Protein AF-A0A0S9KEJ9-F1 (afdb_monomer_lite)

Foldseek 3Di:
DDPLDPVCPPPDLLVLQVCVQQPPVSSVSNNCVVCVVVLQVLLVVLLVLDDDPDHLVRLLVVLVVLQNVCSVVNNGFDSCNSVLSSQLSSLVSNCRSCVPDPRPNSSVSRDDLDVVRVVLVVLVVVLLVLLLVLADPLLNLLVVCVVVVHQLVRNCVVVVHDSVVSVVSPVVSVVSSVVLVVVDDSPDDDDPVSNVVSNVVNPPDPPDPCPVPVVPPPPDPPPPPDDDDDDDDPPPDDDDDDDDPDDDDDDDDDDDDD

Sequence (258 aa):
MSTASIKYRDATEETIIKMASVGDMEALGELCNRHYEAVLEIVRAELHNQPATISAEDIISDRLELAVAHINAGWGLPDNFVQGFVESAKAEARRVSRPDADAPDAAHLIHHPHPEDIAVEHARHLLAIEIFRGLQPRYQTVLWHTLSGATNADIAELMGVSVNTANVLKHRAIRNLRACWDSHPVSTTPSGDLMEELLKAAEAPDEPVEEEKLAAAKPRRSVRVTAPVAKLNKGGRATVDMRPAFTRPEAARALAFA

Secondary structure (DSSP, 8-state):
-----TTTTT--HHHHHHHHHTT-HHHHHHHHHHHHHHHHHHHHHHHTTS--SS-HHHHHHHHHHHHHHHHHTT----TTHHHHHHHHHHHHHHHHH-TTS-PPPGGGGTSPPPHHHHHHHHHHHHHHHHHHHHS-HHHHHHHHHHHTT--HHHHHHHHTS-HHHHHHHHHHHHHHHHHHHHH--TTS---THHHHHHHHHHTS------HHHHTTS----------------TTS----------------------

pLDDT: mean 71.27, std 22.18, range [28.92, 96.5]

Structure (mmCIF, N/CA/C/O backbone):
data_AF-A0A0S9KEJ9-F1
#
_entry.id   AF-A0A0S9KEJ9-F1
#
loop_
_atom_site.group_PDB
_atom_site.id
_atom_site.type_symbol
_atom_site.label_atom_id
_atom_site.label_alt_id
_atom_site.label_comp_id
_atom_site.label_asym_id
_atom_site.label_entity_id
_atom_site.label_seq_id
_atom_site.pdbx_PDB_ins_code
_atom_site.Cartn_x
_atom_site.Cartn_y
_atom_site.Cartn_z
_atom_site.occupancy
_atom_site.B_iso_or_equiv
_atom_site.auth_seq_id
_atom_site.auth_comp_id
_atom_site.auth_asym_id
_atom_site.auth_atom_id
_atom_site.pdbx_PDB_model_num
ATOM 1 N N . MET A 1 1 ? 29.388 13.774 -14.309 1.00 35.38 1 MET A N 1
ATOM 2 C CA . MET A 1 1 ? 28.564 14.726 -15.084 1.00 35.38 1 MET A CA 1
ATOM 3 C C . MET A 1 1 ? 27.470 13.917 -15.750 1.00 35.38 1 MET A C 1
ATOM 5 O O . MET A 1 1 ? 27.788 13.112 -16.612 1.00 35.38 1 MET A O 1
ATOM 9 N N . SER A 1 2 ? 26.243 14.025 -15.235 1.00 40.78 2 SER A N 1
ATOM 10 C CA . SER A 1 2 ? 25.113 13.169 -15.609 1.00 40.78 2 SER A CA 1
ATOM 11 C C . SER A 1 2 ? 24.573 13.588 -16.975 1.00 40.78 2 SER A C 1
ATOM 13 O O . SER A 1 2 ? 24.161 14.735 -17.154 1.00 40.78 2 SER A O 1
ATOM 15 N N . THR A 1 3 ? 24.626 12.690 -17.954 1.00 47.06 3 THR A N 1
ATOM 16 C CA . THR A 1 3 ? 23.957 12.849 -19.248 1.00 47.06 3 THR A CA 1
ATOM 17 C C . THR A 1 3 ? 22.459 12.666 -19.034 1.00 47.06 3 THR A C 1
ATOM 19 O O . THR A 1 3 ? 21.920 11.595 -19.291 1.00 47.06 3 THR A O 1
ATOM 22 N N . ALA A 1 4 ? 21.790 13.699 -18.516 1.00 53.72 4 ALA A N 1
ATOM 23 C CA . ALA A 1 4 ? 20.340 13.803 -18.630 1.00 53.72 4 ALA A CA 1
ATOM 24 C C . ALA A 1 4 ? 19.997 13.721 -20.121 1.00 53.72 4 ALA A C 1
ATOM 26 O O . ALA A 1 4 ? 20.576 14.452 -20.937 1.00 53.72 4 ALA A O 1
ATOM 27 N N . SER A 1 5 ? 19.131 12.783 -20.487 1.00 65.25 5 SER A N 1
ATOM 28 C CA . SER A 1 5 ? 18.797 12.585 -21.886 1.00 65.25 5 SER A CA 1
ATOM 29 C C . SER A 1 5 ? 18.031 13.806 -22.381 1.00 65.25 5 SER A C 1
ATOM 31 O O . SER A 1 5 ? 16.935 14.113 -21.910 1.00 65.25 5 SER A O 1
ATOM 33 N N . ILE A 1 6 ? 18.585 14.501 -23.377 1.00 76.69 6 ILE A N 1
ATOM 34 C CA . ILE A 1 6 ? 17.911 15.638 -24.020 1.00 76.69 6 ILE A CA 1
ATOM 35 C C . ILE A 1 6 ? 16.544 15.201 -24.581 1.00 76.69 6 ILE A C 1
ATOM 37 O O . ILE A 1 6 ? 15.618 16.006 -24.615 1.00 76.69 6 ILE A O 1
ATOM 41 N N . LYS A 1 7 ? 16.399 13.921 -24.957 1.00 85.12 7 LYS A N 1
ATOM 42 C CA . LYS A 1 7 ? 15.180 13.337 -25.532 1.00 85.12 7 LYS A CA 1
ATOM 43 C C . LYS A 1 7 ? 13.981 13.408 -24.585 1.00 85.12 7 LYS A C 1
ATOM 45 O O . LYS A 1 7 ? 12.871 13.666 -25.040 1.00 85.12 7 LYS A O 1
ATOM 50 N N . TYR A 1 8 ? 14.202 13.195 -23.289 1.00 89.94 8 TYR A N 1
ATOM 51 C CA . TYR A 1 8 ? 13.133 13.100 -22.291 1.00 89.94 8 TYR A CA 1
ATOM 52 C C . TYR A 1 8 ? 13.092 14.270 -21.313 1.00 89.94 8 TYR A C 1
ATOM 54 O O . TYR A 1 8 ? 12.187 14.328 -20.487 1.00 89.94 8 TYR A O 1
ATOM 62 N N . ARG A 1 9 ? 14.005 15.239 -21.438 1.00 83.69 9 ARG A N 1
ATOM 63 C CA . ARG A 1 9 ? 14.142 16.381 -20.524 1.00 83.69 9 ARG A CA 1
ATOM 64 C C . ARG A 1 9 ? 12.833 17.129 -20.242 1.00 83.69 9 ARG A C 1
ATOM 66 O O . ARG A 1 9 ? 12.575 17.451 -19.090 1.00 83.69 9 ARG A O 1
ATOM 73 N N . ASP A 1 10 ? 12.005 17.342 -21.262 1.00 87.69 10 ASP A N 1
ATOM 74 C CA . ASP A 1 10 ? 10.726 18.062 -21.141 1.00 87.69 10 ASP A CA 1
ATOM 75 C C . ASP A 1 10 ? 9.503 17.124 -21.196 1.00 87.69 10 ASP A C 1
ATOM 77 O O . ASP A 1 10 ? 8.357 17.573 -21.204 1.00 87.69 10 ASP A O 1
ATOM 81 N N . ALA A 1 11 ? 9.725 15.806 -21.240 1.00 91.38 11 ALA A N 1
ATOM 82 C CA . ALA A 1 11 ? 8.646 14.828 -21.285 1.00 91.38 11 ALA A CA 1
ATOM 83 C C . ALA A 1 11 ? 7.946 14.698 -19.923 1.00 91.38 11 ALA A C 1
ATOM 85 O O . ALA A 1 11 ? 8.563 14.807 -18.853 1.00 91.38 11 ALA A O 1
ATOM 86 N N . THR A 1 12 ? 6.638 14.435 -19.979 1.00 93.44 12 THR A N 1
ATOM 87 C CA . THR A 1 12 ? 5.831 14.112 -18.797 1.00 93.44 12 THR A CA 1
ATOM 88 C C . THR A 1 12 ? 6.248 12.764 -18.219 1.00 93.44 12 THR A C 1
ATOM 90 O O . THR A 1 12 ? 6.684 11.874 -18.950 1.00 93.44 12 THR A O 1
ATOM 93 N N . GLU A 1 13 ? 6.085 12.597 -16.909 1.00 90.44 13 GLU A N 1
ATOM 94 C CA . GLU A 1 13 ? 6.423 11.346 -16.225 1.00 90.44 13 GLU A CA 1
ATOM 95 C C . GLU A 1 13 ? 5.669 10.145 -16.808 1.00 90.44 13 GLU A C 1
ATOM 97 O O . GLU A 1 13 ? 6.285 9.129 -17.104 1.00 90.44 13 GLU A O 1
ATOM 102 N N . GLU A 1 14 ? 4.375 10.301 -17.098 1.00 91.88 14 GLU A N 1
ATOM 103 C CA . GLU A 1 14 ? 3.558 9.266 -17.743 1.00 91.88 14 GLU A CA 1
ATOM 104 C C . GLU A 1 14 ? 4.159 8.810 -19.084 1.00 91.88 14 GLU A C 1
ATOM 106 O O . GLU A 1 14 ? 4.183 7.622 -19.404 1.00 91.88 14 GLU A O 1
ATOM 111 N N . THR A 1 15 ? 4.691 9.748 -19.874 1.00 93.06 15 THR A N 1
ATOM 112 C CA . THR A 1 15 ? 5.334 9.420 -21.155 1.00 93.06 15 THR A CA 1
ATOM 113 C C . THR A 1 15 ? 6.648 8.680 -20.933 1.00 93.06 15 THR A C 1
ATOM 115 O O . THR A 1 15 ? 6.923 7.699 -21.619 1.00 93.06 15 THR A O 1
ATOM 118 N N . ILE A 1 16 ? 7.449 9.116 -19.960 1.00 93.38 16 ILE A N 1
ATOM 119 C CA . ILE A 1 16 ? 8.726 8.479 -19.624 1.00 93.38 16 ILE A CA 1
ATOM 120 C C . ILE A 1 16 ? 8.496 7.051 -19.108 1.00 93.38 16 ILE A C 1
ATOM 122 O O . ILE A 1 16 ? 9.177 6.136 -19.565 1.00 93.38 16 ILE A O 1
ATOM 126 N N . ILE A 1 17 ? 7.502 6.836 -18.239 1.00 91.25 17 ILE A N 1
ATOM 127 C CA . ILE A 1 17 ? 7.122 5.508 -17.731 1.00 91.25 17 ILE A CA 1
ATOM 128 C C . ILE A 1 17 ? 6.686 4.595 -18.881 1.00 91.25 17 ILE A C 1
ATOM 130 O O . ILE A 1 17 ? 7.171 3.467 -18.977 1.00 91.25 17 ILE A O 1
ATOM 134 N N . LYS A 1 18 ? 5.837 5.076 -19.800 1.00 91.56 18 LYS A N 1
ATOM 135 C CA . LYS A 1 18 ? 5.407 4.292 -20.973 1.00 91.56 18 LYS A CA 1
ATOM 136 C C . LYS A 1 18 ? 6.581 3.894 -21.866 1.00 91.56 18 LYS A C 1
ATOM 138 O O . LYS A 1 18 ? 6.653 2.747 -22.299 1.00 91.56 18 LYS A O 1
ATOM 143 N N . MET A 1 19 ? 7.515 4.811 -22.118 1.00 93.12 19 MET A N 1
ATOM 144 C CA . MET A 1 19 ? 8.692 4.523 -22.944 1.00 93.12 19 MET A CA 1
ATOM 145 C C . MET A 1 19 ? 9.667 3.564 -22.247 1.00 93.12 19 MET A C 1
ATOM 147 O O . MET A 1 19 ? 10.163 2.630 -22.875 1.00 93.12 19 MET A O 1
ATOM 151 N N . ALA A 1 20 ? 9.892 3.731 -20.944 1.00 91.81 20 ALA A N 1
ATOM 152 C CA . ALA A 1 20 ? 10.699 2.804 -20.154 1.00 91.81 20 ALA A CA 1
ATOM 153 C C . ALA A 1 20 ? 10.072 1.398 -20.113 1.00 91.81 20 ALA A C 1
ATOM 155 O O . ALA A 1 20 ? 10.779 0.402 -20.251 1.00 91.81 20 ALA A O 1
ATOM 156 N N . SER A 1 21 ? 8.740 1.315 -20.024 1.00 87.44 21 SER A N 1
ATOM 157 C CA . SER A 1 21 ? 7.991 0.050 -20.019 1.00 87.44 21 SER A CA 1
ATOM 158 C C . SER A 1 21 ? 8.190 -0.781 -21.285 1.00 87.44 21 SER A C 1
ATOM 160 O O . SER A 1 21 ? 8.164 -2.005 -21.220 1.00 87.44 21 SER A O 1
ATOM 162 N N . VAL A 1 22 ? 8.408 -0.142 -22.437 1.00 89.69 22 VAL A N 1
ATOM 163 C CA . VAL A 1 22 ? 8.676 -0.842 -23.707 1.00 89.69 22 VAL A CA 1
ATOM 164 C C . VAL A 1 22 ? 10.168 -1.116 -23.945 1.00 89.69 22 VAL A C 1
ATOM 166 O O . VAL A 1 22 ? 10.542 -1.540 -25.036 1.00 89.69 22 VAL A O 1
ATOM 169 N N . GLY A 1 23 ? 11.024 -0.885 -22.943 1.00 88.25 23 GLY A N 1
ATOM 170 C CA . GLY A 1 23 ? 12.457 -1.174 -23.012 1.00 88.25 23 GLY A CA 1
ATOM 171 C C . GLY A 1 23 ? 13.354 0.011 -23.371 1.00 88.25 23 GLY A C 1
ATOM 172 O O . GLY A 1 23 ? 14.543 -0.195 -23.619 1.00 88.25 23 GLY A O 1
ATOM 173 N N . ASP A 1 24 ? 12.841 1.248 -23.407 1.00 93.44 24 ASP A N 1
ATOM 174 C CA . ASP A 1 24 ? 13.699 2.420 -23.612 1.00 93.44 24 ASP A CA 1
ATOM 175 C C . ASP A 1 24 ? 14.491 2.748 -22.331 1.00 93.44 24 ASP A C 1
ATOM 177 O O . ASP A 1 24 ? 14.027 3.451 -21.429 1.00 93.44 24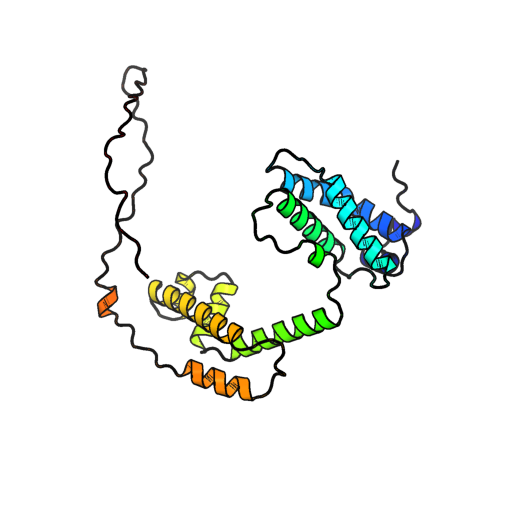 ASP A O 1
ATOM 181 N N . MET A 1 25 ? 15.726 2.248 -22.268 1.00 90.69 25 MET A N 1
ATOM 182 C CA . MET A 1 25 ? 16.640 2.468 -21.142 1.00 90.69 25 MET A CA 1
ATOM 183 C C . MET A 1 25 ? 17.031 3.938 -20.952 1.00 90.69 25 MET A C 1
ATOM 185 O O . MET A 1 25 ? 17.392 4.338 -19.846 1.00 90.69 25 MET A O 1
ATOM 189 N N . GLU A 1 26 ? 16.945 4.759 -21.999 1.00 92.25 26 GLU A N 1
ATOM 190 C CA . GLU A 1 26 ? 17.196 6.196 -21.904 1.00 92.25 26 GLU A CA 1
ATOM 191 C C . GLU A 1 26 ? 16.048 6.900 -21.161 1.00 92.25 26 GLU A C 1
ATOM 193 O O . GLU A 1 26 ? 16.290 7.813 -20.368 1.00 92.25 26 GLU A O 1
ATOM 198 N N . ALA A 1 27 ? 14.810 6.422 -21.342 1.00 92.62 27 ALA A N 1
ATOM 199 C CA . ALA A 1 27 ? 13.653 6.875 -20.571 1.00 92.62 27 ALA A CA 1
ATOM 200 C C . ALA A 1 27 ? 13.760 6.447 -19.102 1.00 92.62 27 ALA A C 1
ATOM 202 O O . ALA A 1 27 ? 13.561 7.268 -18.206 1.00 92.62 27 ALA A O 1
ATOM 203 N N . LEU A 1 28 ? 14.142 5.190 -18.842 1.00 90.44 28 LEU A N 1
ATOM 204 C CA . LEU A 1 28 ? 14.368 4.715 -17.473 1.00 90.44 28 LEU A CA 1
ATOM 205 C C . LEU A 1 28 ? 15.473 5.523 -16.778 1.00 90.44 28 LEU A C 1
ATOM 207 O O . LEU A 1 28 ? 15.299 5.937 -15.634 1.00 90.44 28 LEU A O 1
ATOM 211 N N . GLY A 1 29 ? 16.582 5.795 -17.470 1.00 91.44 29 GLY A N 1
ATOM 212 C CA . GLY A 1 29 ? 17.679 6.607 -16.941 1.00 91.44 29 GLY A CA 1
ATOM 213 C C . GLY A 1 29 ? 17.254 8.036 -16.589 1.00 91.44 29 GLY A C 1
ATOM 214 O O . GLY A 1 29 ? 17.641 8.546 -15.536 1.00 91.44 29 GLY A O 1
ATOM 215 N N . GLU A 1 30 ? 16.417 8.667 -17.417 1.00 93.06 30 GLU A N 1
ATOM 216 C CA . GLU A 1 30 ? 15.843 9.984 -17.114 1.00 93.06 30 GLU A CA 1
ATOM 217 C C . GLU A 1 30 ? 14.911 9.935 -15.894 1.00 93.06 30 GLU A C 1
ATOM 219 O O . GLU A 1 30 ? 15.025 10.778 -15.003 1.00 93.06 30 GLU A O 1
ATOM 224 N N . LEU A 1 31 ? 14.029 8.932 -15.814 1.00 91.00 31 LEU A N 1
ATOM 225 C CA . LEU A 1 31 ? 13.133 8.741 -14.668 1.00 91.00 31 LEU A CA 1
ATOM 226 C C . LEU A 1 31 ? 13.920 8.589 -13.363 1.00 91.00 31 LEU A C 1
ATOM 228 O O . LEU A 1 31 ? 13.595 9.225 -12.360 1.00 91.00 31 LEU A O 1
ATOM 232 N N . CYS A 1 32 ? 14.990 7.790 -13.402 1.00 89.06 32 CYS A N 1
ATOM 233 C CA . CYS A 1 32 ? 15.887 7.599 -12.271 1.00 89.06 32 CYS A CA 1
ATOM 234 C C . CYS A 1 32 ? 16.565 8.915 -11.891 1.00 89.06 32 CYS A C 1
ATOM 236 O O . CYS A 1 32 ? 16.485 9.310 -10.737 1.00 89.06 32 CYS A O 1
ATOM 238 N N . ASN A 1 33 ? 17.168 9.637 -12.840 1.00 91.00 33 ASN A N 1
ATOM 239 C CA . ASN A 1 33 ? 17.834 10.917 -12.568 1.00 91.00 33 ASN A CA 1
ATOM 240 C C . ASN A 1 33 ? 16.910 11.941 -11.889 1.00 91.00 33 ASN A C 1
ATOM 242 O O . ASN A 1 33 ? 17.360 12.664 -11.002 1.00 91.00 33 ASN A O 1
ATOM 246 N N . ARG A 1 34 ? 15.635 12.003 -12.291 1.00 93.31 34 ARG A N 1
ATOM 247 C CA . ARG A 1 34 ? 14.659 12.942 -11.712 1.00 93.31 34 ARG A CA 1
ATOM 248 C C . ARG A 1 34 ? 14.338 12.648 -10.251 1.00 93.31 34 ARG A C 1
ATOM 250 O O . ARG A 1 34 ? 14.141 13.583 -9.482 1.00 93.31 34 ARG A O 1
ATOM 257 N N . HIS A 1 35 ? 14.286 11.370 -9.881 1.00 90.75 35 HIS A N 1
ATOM 258 C CA . HIS A 1 35 ? 13.819 10.932 -8.562 1.00 90.75 35 HIS A CA 1
ATOM 259 C C . HIS A 1 35 ? 14.934 10.433 -7.641 1.00 90.75 35 HIS A C 1
ATOM 261 O O . HIS A 1 35 ? 14.700 10.251 -6.449 1.00 90.75 35 HIS A O 1
ATOM 267 N N . TYR A 1 36 ? 16.150 10.243 -8.158 1.00 91.00 36 TYR A N 1
ATOM 268 C CA . TYR A 1 36 ? 17.259 9.617 -7.438 1.00 91.00 36 TYR A CA 1
ATOM 269 C C . TYR A 1 36 ? 17.561 10.307 -6.107 1.00 91.00 36 TYR A C 1
ATOM 271 O O . TYR A 1 36 ? 17.648 9.639 -5.083 1.00 91.00 36 TYR A O 1
ATOM 279 N N . GLU A 1 37 ? 17.684 11.637 -6.102 1.00 92.00 37 GLU A N 1
ATOM 280 C CA . GLU A 1 37 ? 18.021 12.396 -4.891 1.00 92.00 37 GLU A CA 1
ATOM 281 C C . GLU A 1 37 ? 16.921 12.287 -3.826 1.00 92.00 37 GLU A C 1
ATOM 283 O O . GLU A 1 37 ? 17.211 11.981 -2.672 1.00 92.00 37 GLU A O 1
ATOM 288 N N . ALA A 1 38 ? 15.654 12.420 -4.228 1.00 91.94 38 ALA A N 1
ATOM 289 C CA . ALA A 1 38 ? 14.516 12.286 -3.321 1.00 91.94 38 ALA A CA 1
ATOM 290 C C . ALA A 1 38 ? 14.421 10.872 -2.719 1.00 91.94 38 ALA A C 1
ATOM 292 O O . ALA A 1 38 ? 14.228 10.716 -1.512 1.00 91.94 38 ALA A O 1
ATOM 293 N N . VAL A 1 39 ? 14.598 9.829 -3.538 1.00 91.31 39 VAL A N 1
ATOM 294 C CA . VAL A 1 39 ? 14.602 8.435 -3.064 1.00 91.31 39 VAL A CA 1
ATOM 295 C C . VAL A 1 39 ? 15.778 8.197 -2.116 1.00 91.31 39 VAL A C 1
ATOM 297 O O . VAL A 1 39 ? 15.609 7.577 -1.067 1.00 91.31 39 VAL A O 1
ATOM 300 N N . LEU A 1 40 ? 16.960 8.714 -2.449 1.00 92.88 40 LEU A N 1
ATOM 301 C CA . LEU A 1 40 ? 18.167 8.569 -1.641 1.00 92.88 40 LEU A CA 1
ATOM 302 C C . LEU A 1 40 ? 18.007 9.180 -0.247 1.00 92.88 40 LEU A C 1
ATOM 304 O O . LEU A 1 40 ? 18.386 8.548 0.740 1.00 92.88 40 LEU A O 1
ATOM 308 N N . GLU A 1 41 ? 17.419 10.372 -0.145 1.00 93.44 41 GLU A N 1
ATOM 309 C CA . GLU A 1 41 ? 17.114 11.005 1.143 1.00 93.44 41 GLU A CA 1
ATOM 310 C C . GLU A 1 41 ? 16.148 10.164 1.984 1.00 93.44 41 GLU A C 1
ATOM 312 O O . GLU A 1 41 ? 16.391 9.943 3.174 1.00 93.44 41 GLU A O 1
ATOM 317 N N . ILE A 1 42 ? 15.092 9.636 1.361 1.00 91.00 42 ILE A N 1
ATOM 318 C CA . ILE A 1 42 ? 14.099 8.781 2.024 1.00 91.00 42 ILE A CA 1
ATOM 319 C C . ILE A 1 42 ? 14.741 7.487 2.543 1.00 91.00 42 ILE A C 1
ATOM 321 O O . ILE A 1 42 ? 14.526 7.103 3.693 1.00 91.00 42 ILE A O 1
ATOM 325 N N . VAL A 1 43 ? 15.552 6.815 1.725 1.00 90.56 43 VAL A N 1
ATOM 326 C CA . VAL A 1 43 ? 16.217 5.558 2.109 1.00 90.56 43 VAL A CA 1
ATOM 327 C C . VAL A 1 43 ? 17.229 5.798 3.231 1.00 90.56 43 VAL A C 1
ATOM 329 O O . VAL A 1 43 ? 17.279 5.030 4.194 1.00 90.56 43 VAL A O 1
ATOM 332 N N . ARG A 1 44 ? 17.993 6.896 3.169 1.00 91.00 44 ARG A N 1
ATOM 333 C CA . ARG A 1 44 ? 18.904 7.293 4.256 1.00 91.00 44 ARG A CA 1
ATOM 334 C C . ARG A 1 44 ? 18.148 7.549 5.559 1.00 91.00 44 ARG A C 1
ATOM 336 O O . ARG A 1 44 ? 18.591 7.074 6.604 1.00 91.00 44 ARG A O 1
ATOM 343 N N . ALA A 1 45 ? 16.998 8.228 5.501 1.00 88.94 45 ALA A N 1
ATOM 344 C CA . ALA A 1 45 ? 16.118 8.451 6.653 1.00 88.94 45 ALA A CA 1
ATOM 345 C C . ALA A 1 45 ? 15.714 7.143 7.354 1.00 88.94 45 ALA A C 1
ATOM 347 O O . ALA A 1 45 ? 15.733 7.075 8.583 1.00 88.94 45 ALA A O 1
ATOM 348 N N . GLU A 1 46 ? 15.410 6.094 6.589 1.00 86.50 46 GLU A N 1
ATOM 349 C CA . GLU A 1 46 ? 15.058 4.776 7.134 1.00 86.50 46 GLU A CA 1
ATOM 350 C C . GLU A 1 46 ? 16.282 4.043 7.733 1.00 86.50 46 GLU A C 1
ATOM 352 O O . GLU A 1 46 ? 16.161 3.412 8.788 1.00 86.50 46 GLU A O 1
ATOM 357 N N . LEU A 1 47 ? 17.470 4.184 7.124 1.00 85.81 47 LEU A N 1
ATOM 358 C CA . LEU A 1 47 ? 18.728 3.565 7.581 1.00 85.81 47 LEU A CA 1
ATOM 359 C C . LEU A 1 47 ? 19.330 4.199 8.847 1.00 85.81 47 LEU A C 1
ATOM 361 O O . LEU A 1 47 ? 20.072 3.526 9.565 1.00 85.81 47 LEU A O 1
ATOM 365 N N . HIS A 1 48 ? 19.016 5.464 9.162 1.00 69.88 48 HIS A N 1
ATOM 366 C CA . HIS A 1 48 ? 19.588 6.217 10.298 1.00 69.88 48 HIS A CA 1
ATOM 367 C C . HIS A 1 48 ? 19.396 5.567 11.689 1.00 69.88 48 HIS A C 1
ATOM 369 O O . HIS A 1 48 ? 19.935 6.063 12.679 1.00 69.88 48 HIS A O 1
ATOM 375 N N . ASN A 1 49 ? 18.680 4.445 11.783 1.00 62.34 49 ASN A N 1
ATOM 376 C CA . ASN A 1 49 ? 18.496 3.676 13.010 1.00 62.34 49 ASN A CA 1
ATOM 377 C C . ASN A 1 49 ? 19.627 2.671 13.331 1.00 62.34 49 ASN A C 1
ATOM 379 O O . ASN A 1 49 ? 19.556 2.062 14.401 1.00 62.34 49 ASN A O 1
ATOM 383 N N . GLN A 1 50 ? 20.647 2.471 12.476 1.00 57.84 50 GLN A N 1
ATOM 384 C CA . GLN A 1 50 ? 21.715 1.471 12.697 1.00 57.84 50 GLN A CA 1
ATOM 385 C C . GLN A 1 50 ? 23.090 1.840 12.089 1.00 57.84 50 GLN A C 1
ATOM 387 O O . GLN A 1 50 ? 23.162 2.658 11.172 1.00 57.84 50 GLN A O 1
ATOM 392 N N . PRO A 1 51 ? 24.206 1.234 12.559 1.00 55.22 51 PRO A N 1
ATOM 393 C CA . PRO A 1 51 ? 25.487 1.300 11.856 1.00 55.22 51 PRO A CA 1
ATOM 394 C C . PRO A 1 51 ? 25.384 0.538 10.525 1.00 55.22 51 PRO A C 1
ATOM 396 O O . PRO A 1 51 ? 25.288 -0.688 10.495 1.00 55.22 51 PRO A O 1
ATOM 399 N N . ALA A 1 52 ? 25.359 1.286 9.423 1.00 60.84 52 ALA A N 1
ATOM 400 C CA . ALA A 1 52 ? 25.096 0.768 8.087 1.00 60.84 52 ALA A CA 1
ATOM 401 C C . ALA A 1 52 ? 26.165 -0.248 7.639 1.00 60.84 52 ALA A C 1
ATOM 403 O O . ALA A 1 52 ? 27.333 0.096 7.471 1.00 60.84 52 ALA A O 1
ATOM 404 N N . THR A 1 53 ? 25.751 -1.502 7.429 1.00 72.38 53 THR A N 1
ATOM 405 C CA . THR A 1 53 ? 26.554 -2.516 6.711 1.00 72.38 53 THR A CA 1
ATOM 406 C C . THR A 1 53 ? 26.362 -2.401 5.190 1.00 72.38 53 THR A C 1
ATOM 408 O O . THR A 1 53 ? 27.198 -2.873 4.429 1.00 72.38 53 THR A O 1
ATOM 411 N N . ILE A 1 54 ? 25.274 -1.752 4.757 1.00 82.06 54 ILE A N 1
ATOM 412 C CA . ILE A 1 54 ? 24.842 -1.568 3.364 1.00 82.06 54 ILE A CA 1
ATOM 413 C C . ILE A 1 54 ? 24.531 -0.082 3.146 1.00 82.06 54 ILE A C 1
ATOM 415 O O . ILE A 1 54 ? 23.931 0.547 4.024 1.00 82.06 54 ILE A O 1
ATOM 419 N N . SER A 1 55 ? 24.928 0.479 2.000 1.00 89.31 55 SER A N 1
ATOM 420 C CA . SER A 1 55 ? 24.656 1.879 1.664 1.00 89.31 55 SER A CA 1
ATOM 421 C C . SER A 1 55 ? 23.248 2.080 1.095 1.00 89.31 55 SER A C 1
ATOM 423 O O . SER A 1 55 ? 22.653 1.171 0.519 1.00 89.31 55 SER A O 1
ATOM 425 N N . ALA A 1 56 ? 22.713 3.300 1.197 1.00 90.12 56 ALA A N 1
ATOM 426 C CA . ALA A 1 56 ? 21.430 3.648 0.578 1.00 90.12 56 ALA A CA 1
ATOM 427 C C . ALA A 1 56 ? 21.465 3.475 -0.953 1.00 90.12 56 ALA A C 1
ATOM 429 O O . ALA A 1 56 ? 20.495 3.034 -1.562 1.00 90.12 56 ALA A O 1
ATOM 430 N N . GLU A 1 57 ? 22.607 3.788 -1.561 1.00 91.69 57 GLU A N 1
ATOM 431 C CA . GLU A 1 57 ? 22.888 3.619 -2.984 1.00 91.69 57 GLU A CA 1
ATOM 432 C C . GLU A 1 57 ? 22.873 2.142 -3.406 1.00 91.69 57 GLU A C 1
ATOM 434 O O . GLU A 1 57 ? 22.404 1.835 -4.502 1.00 91.69 57 GLU A O 1
ATOM 439 N N . ASP A 1 58 ? 23.322 1.229 -2.538 1.00 91.31 58 ASP A N 1
ATOM 440 C CA . ASP A 1 58 ? 23.309 -0.214 -2.813 1.00 91.31 58 ASP A CA 1
ATOM 441 C C . ASP A 1 58 ? 21.867 -0.734 -2.867 1.00 91.31 58 ASP A C 1
ATOM 443 O O . ASP A 1 58 ? 21.496 -1.449 -3.795 1.00 91.31 58 ASP A O 1
ATOM 447 N N . ILE A 1 59 ? 21.023 -0.300 -1.920 1.00 89.69 59 ILE A N 1
ATOM 448 C CA . ILE A 1 59 ? 19.590 -0.637 -1.892 1.00 89.69 59 ILE A CA 1
ATOM 449 C C . ILE A 1 59 ? 18.893 -0.128 -3.154 1.00 89.69 59 ILE A C 1
ATOM 451 O O . ILE A 1 59 ? 18.143 -0.861 -3.793 1.00 89.69 59 ILE A O 1
ATOM 455 N N . ILE A 1 60 ? 19.136 1.129 -3.530 1.00 91.44 60 ILE A N 1
ATOM 456 C CA . ILE A 1 60 ? 18.538 1.719 -4.734 1.00 91.44 60 ILE A CA 1
ATOM 457 C C . ILE A 1 60 ? 18.994 0.964 -5.985 1.00 91.44 60 ILE A C 1
ATOM 459 O O . ILE A 1 60 ? 18.166 0.688 -6.850 1.00 91.44 60 ILE A O 1
ATOM 463 N N . SER A 1 61 ? 20.275 0.598 -6.072 1.00 90.50 61 SER A N 1
ATOM 464 C CA . SER A 1 61 ? 20.823 -0.157 -7.207 1.00 90.50 61 SER A CA 1
ATOM 465 C C . SER A 1 61 ? 20.154 -1.522 -7.352 1.00 90.50 61 SER A C 1
ATOM 467 O O . SER A 1 61 ? 19.664 -1.843 -8.429 1.00 90.50 61 SER A O 1
ATOM 469 N N . ASP A 1 62 ? 20.024 -2.270 -6.257 1.00 87.88 62 ASP A N 1
ATOM 470 C CA . ASP A 1 62 ? 19.322 -3.558 -6.216 1.00 87.88 62 ASP A CA 1
ATOM 471 C C . ASP A 1 62 ? 17.852 -3.415 -6.676 1.00 87.88 62 ASP A C 1
ATOM 473 O O . ASP A 1 62 ? 17.357 -4.147 -7.537 1.00 87.88 62 ASP A O 1
ATOM 477 N N . ARG A 1 63 ? 17.142 -2.384 -6.198 1.00 88.75 63 ARG A N 1
ATOM 478 C CA . ARG A 1 63 ? 15.770 -2.100 -6.657 1.00 88.75 63 ARG A CA 1
ATOM 479 C C . ARG A 1 63 ? 15.691 -1.724 -8.141 1.00 88.75 63 ARG A C 1
ATOM 481 O O . ARG A 1 63 ? 14.723 -2.091 -8.807 1.00 88.75 63 ARG A O 1
ATOM 488 N N . LEU A 1 64 ? 16.680 -1.011 -8.676 1.00 89.00 64 LEU A N 1
ATOM 489 C CA . LEU A 1 64 ? 16.740 -0.690 -10.104 1.00 89.00 64 LEU A CA 1
ATOM 490 C C . LEU A 1 64 ? 17.039 -1.926 -10.955 1.00 89.00 64 LEU A C 1
ATOM 492 O O . LEU A 1 64 ? 16.440 -2.081 -12.018 1.00 89.00 64 LEU A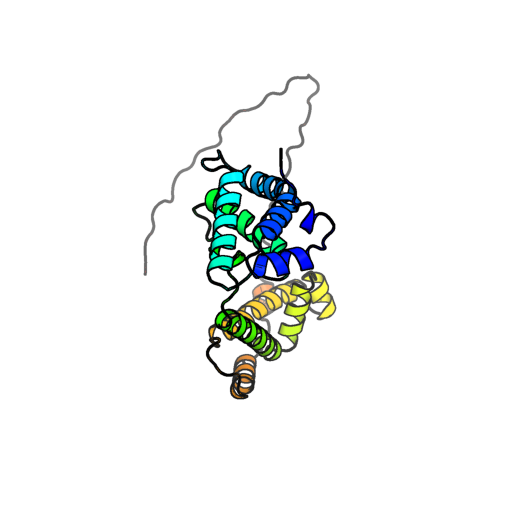 O 1
ATOM 496 N N . GLU A 1 65 ? 17.901 -2.829 -10.487 1.00 88.94 65 GLU A N 1
ATOM 497 C CA . GLU A 1 65 ? 18.158 -4.111 -11.151 1.00 88.94 65 GLU A CA 1
ATOM 498 C C . GLU A 1 65 ? 16.876 -4.941 -11.278 1.00 88.94 65 GLU A C 1
ATOM 500 O O . GLU A 1 65 ? 16.602 -5.482 -12.353 1.00 88.94 65 GLU A O 1
ATOM 505 N N . LEU A 1 66 ? 16.038 -4.964 -10.235 1.00 83.81 66 LEU A N 1
ATOM 506 C CA . LEU A 1 66 ? 14.719 -5.599 -10.294 1.00 83.81 66 LEU A CA 1
ATOM 507 C C . LEU A 1 66 ? 13.807 -4.956 -11.345 1.00 83.81 66 LEU A C 1
ATOM 509 O O . LEU A 1 66 ? 13.178 -5.676 -12.119 1.00 83.81 66 LEU A O 1
ATOM 513 N N . ALA A 1 67 ? 13.760 -3.622 -11.422 1.00 86.75 67 ALA A N 1
ATOM 514 C CA . ALA A 1 67 ? 12.969 -2.922 -12.437 1.00 86.75 67 ALA A CA 1
ATOM 515 C C . ALA A 1 67 ? 13.442 -3.257 -13.865 1.00 86.75 67 ALA A C 1
ATOM 517 O O . ALA A 1 67 ? 12.627 -3.526 -14.750 1.00 86.75 67 ALA A O 1
ATOM 518 N N . VAL A 1 68 ? 14.759 -3.316 -14.084 1.00 88.44 68 VAL A N 1
ATOM 519 C CA . VAL A 1 68 ? 15.354 -3.703 -15.373 1.00 88.44 68 VAL A CA 1
ATOM 520 C C . VAL A 1 68 ? 15.050 -5.160 -15.717 1.00 88.44 68 VAL A C 1
ATOM 522 O O . VAL A 1 68 ? 14.693 -5.457 -16.858 1.00 88.44 68 VAL A O 1
ATOM 525 N N . ALA A 1 69 ? 15.143 -6.076 -14.751 1.00 84.06 69 ALA A N 1
ATOM 526 C CA . ALA A 1 69 ? 14.756 -7.471 -14.947 1.00 84.06 69 ALA A CA 1
ATOM 527 C C . ALA A 1 69 ? 13.274 -7.594 -15.348 1.00 84.06 69 ALA A C 1
ATOM 529 O O . ALA A 1 69 ? 12.941 -8.374 -16.241 1.00 84.06 69 ALA A O 1
ATOM 530 N N . HIS A 1 70 ? 12.407 -6.773 -14.751 1.00 79.69 70 HIS A N 1
ATOM 531 C CA . HIS A 1 70 ? 10.979 -6.710 -15.063 1.00 79.69 70 HIS A CA 1
ATOM 532 C C . HIS A 1 70 ? 10.707 -6.270 -16.507 1.00 79.69 70 HIS A C 1
ATOM 534 O O . HIS A 1 70 ? 9.959 -6.929 -17.236 1.00 79.69 70 HIS A O 1
ATOM 540 N N . ILE A 1 71 ? 11.370 -5.196 -16.939 1.00 86.00 71 ILE A N 1
ATOM 541 C CA . ILE A 1 71 ? 11.297 -4.694 -18.315 1.00 86.00 71 ILE A CA 1
ATOM 542 C C . ILE A 1 71 ? 11.797 -5.762 -19.298 1.00 86.00 71 ILE A C 1
ATOM 544 O O . ILE A 1 71 ? 11.122 -6.059 -20.282 1.00 86.00 71 ILE A O 1
ATOM 548 N N . ASN A 1 72 ? 12.940 -6.392 -19.010 1.00 84.00 72 ASN A N 1
ATOM 549 C CA . ASN A 1 72 ? 13.538 -7.415 -19.876 1.00 84.00 72 ASN A CA 1
ATOM 550 C C . ASN A 1 72 ? 12.685 -8.684 -19.998 1.00 84.00 72 ASN A C 1
ATOM 552 O O . ASN A 1 72 ? 12.742 -9.365 -21.021 1.00 84.00 72 ASN A O 1
ATOM 556 N N . ALA A 1 73 ? 11.890 -9.000 -18.977 1.00 79.06 73 ALA A N 1
ATOM 557 C CA . ALA A 1 73 ? 10.938 -10.103 -19.019 1.00 79.06 73 ALA A CA 1
ATOM 558 C C . ALA A 1 73 ? 9.615 -9.741 -19.733 1.00 79.06 73 ALA A C 1
ATOM 560 O O . ALA A 1 73 ? 8.749 -10.601 -19.878 1.00 79.06 73 ALA A O 1
ATOM 561 N N . GLY A 1 74 ? 9.476 -8.508 -20.237 1.00 78.38 74 GLY A N 1
ATOM 562 C CA . GLY A 1 74 ? 8.347 -8.070 -21.062 1.00 78.38 74 GLY A CA 1
ATOM 563 C C . GLY A 1 74 ? 7.122 -7.597 -20.277 1.00 78.38 74 GLY A C 1
ATOM 564 O O . GLY A 1 74 ? 6.074 -7.373 -20.878 1.00 78.38 74 GLY A O 1
ATOM 565 N N . TRP A 1 75 ? 7.240 -7.430 -18.957 1.00 78.94 75 TRP A N 1
ATOM 566 C CA . TRP A 1 75 ? 6.130 -7.005 -18.093 1.00 78.94 75 TRP A CA 1
ATOM 567 C C . TRP A 1 75 ? 5.883 -5.493 -18.125 1.00 78.94 75 TRP A C 1
ATOM 569 O O . TRP A 1 75 ? 4.780 -5.045 -17.823 1.00 78.94 75 TRP A O 1
ATOM 579 N N . GLY A 1 76 ? 6.898 -4.713 -18.502 1.00 84.00 76 GLY A N 1
ATOM 580 C CA . GLY A 1 76 ? 6.866 -3.253 -18.446 1.00 84.00 76 GLY A CA 1
ATOM 581 C C . GLY A 1 76 ? 6.973 -2.698 -17.024 1.00 84.00 76 GLY A C 1
ATOM 582 O O . GLY A 1 76 ? 7.441 -3.392 -16.118 1.00 84.00 76 GLY A O 1
ATOM 583 N N . LEU A 1 77 ? 6.593 -1.425 -16.861 1.00 84.25 77 LEU A N 1
ATOM 584 C CA . LEU A 1 77 ? 6.506 -0.723 -15.579 1.00 84.25 77 LEU A CA 1
ATOM 585 C C . LEU A 1 77 ? 5.050 -0.305 -15.309 1.00 84.25 77 LEU A C 1
ATOM 587 O O . LEU A 1 77 ? 4.306 -0.030 -16.256 1.00 84.25 77 LEU A O 1
ATOM 591 N N . PRO A 1 78 ? 4.619 -0.222 -14.039 1.00 80.06 78 PRO A N 1
ATOM 592 C CA . PRO A 1 78 ? 3.263 0.190 -13.716 1.00 80.06 78 PRO A CA 1
ATOM 593 C C . PRO A 1 78 ? 3.126 1.715 -13.802 1.00 80.06 78 PRO A C 1
ATOM 595 O O . PRO A 1 78 ? 4.098 2.449 -13.618 1.00 80.06 78 PRO A O 1
ATOM 598 N N . ASP A 1 79 ? 1.903 2.214 -14.001 1.00 79.50 79 ASP A N 1
ATOM 599 C CA . ASP A 1 79 ? 1.638 3.661 -14.090 1.00 79.50 79 ASP A CA 1
ATOM 600 C C . ASP A 1 79 ? 2.077 4.426 -12.825 1.00 79.50 79 ASP A C 1
ATOM 602 O O . ASP A 1 79 ? 2.466 5.589 -12.895 1.00 79.50 79 ASP A O 1
ATOM 606 N N . ASN A 1 80 ? 2.064 3.765 -11.663 1.00 79.75 80 ASN A N 1
ATOM 607 C CA . ASN A 1 80 ? 2.513 4.303 -10.376 1.00 79.75 80 ASN A CA 1
ATOM 608 C C . ASN A 1 80 ? 3.942 3.863 -9.995 1.00 79.75 80 ASN A C 1
ATOM 610 O O . ASN A 1 80 ? 4.271 3.819 -8.805 1.00 79.75 80 ASN A O 1
ATOM 614 N N . PHE A 1 81 ? 4.791 3.541 -10.979 1.00 86.06 81 PHE A N 1
ATOM 615 C CA . PHE A 1 81 ? 6.143 3.011 -10.764 1.00 86.06 81 PHE A CA 1
ATOM 616 C C . PHE A 1 81 ? 6.952 3.799 -9.734 1.00 86.06 81 PHE A C 1
ATOM 618 O O . PHE A 1 81 ? 7.548 3.192 -8.853 1.00 86.06 81 PHE A O 1
ATOM 625 N N . VAL A 1 82 ? 6.946 5.134 -9.794 1.00 86.25 82 VAL A N 1
ATOM 626 C CA . VAL A 1 82 ? 7.736 5.973 -8.877 1.00 86.25 82 VAL A CA 1
ATOM 627 C C . VAL A 1 82 ? 7.339 5.730 -7.418 1.00 86.25 82 VAL A C 1
ATOM 629 O O . VAL A 1 82 ? 8.202 5.555 -6.558 1.00 86.25 82 VAL A O 1
ATOM 632 N N . GLN A 1 83 ? 6.036 5.647 -7.134 1.00 84.50 83 GLN A N 1
ATOM 633 C CA . GLN A 1 83 ? 5.540 5.363 -5.789 1.00 84.50 83 GLN A CA 1
ATOM 634 C C . GLN A 1 83 ? 5.886 3.932 -5.352 1.00 84.50 83 GLN A C 1
ATOM 636 O O . GLN A 1 83 ? 6.354 3.739 -4.229 1.00 84.50 83 GLN A O 1
ATOM 641 N N . GLY A 1 84 ? 5.693 2.943 -6.231 1.00 82.56 84 GLY A N 1
ATOM 642 C CA . GLY A 1 84 ? 6.035 1.543 -5.945 1.00 82.56 84 GLY A CA 1
ATOM 643 C C . GLY A 1 84 ? 7.530 1.350 -5.677 1.00 82.56 84 GLY A C 1
ATOM 644 O O . GLY A 1 84 ? 7.919 0.698 -4.708 1.00 82.56 84 GLY A O 1
ATOM 645 N N . PHE A 1 85 ? 8.374 2.014 -6.466 1.00 86.38 85 PHE A N 1
ATOM 646 C CA . PHE A 1 85 ? 9.824 2.015 -6.318 1.00 86.38 85 PHE A CA 1
ATOM 647 C C . PHE A 1 85 ? 10.267 2.595 -4.968 1.00 86.38 85 PHE A C 1
ATOM 649 O O . PHE A 1 85 ? 11.049 1.965 -4.254 1.00 86.38 85 PHE A O 1
ATOM 656 N N . VAL A 1 86 ? 9.723 3.754 -4.575 1.00 87.75 86 VAL A N 1
ATOM 657 C CA . VAL A 1 86 ? 9.994 4.372 -3.264 1.00 87.75 86 VAL A CA 1
ATOM 658 C C . VAL A 1 86 ? 9.591 3.441 -2.120 1.00 87.75 86 VAL A C 1
ATOM 660 O O . VAL A 1 86 ? 10.369 3.247 -1.184 1.00 87.75 86 VAL A O 1
ATOM 663 N N . GLU A 1 87 ? 8.394 2.852 -2.172 1.00 83.44 87 GLU A N 1
ATOM 664 C CA . GLU A 1 87 ? 7.925 1.963 -1.103 1.00 83.44 87 GLU A CA 1
ATOM 665 C C . GLU A 1 87 ? 8.738 0.666 -1.029 1.00 83.44 87 GLU A C 1
ATOM 667 O O . GLU A 1 87 ? 9.069 0.221 0.071 1.00 83.44 87 GLU A O 1
ATOM 672 N N . SER A 1 88 ? 9.147 0.104 -2.168 1.00 83.81 88 SER A N 1
ATOM 673 C CA . SER A 1 88 ? 10.047 -1.052 -2.203 1.00 83.81 88 SER A CA 1
ATOM 674 C C . SER A 1 88 ? 11.420 -0.745 -1.604 1.00 83.81 88 SER A C 1
ATOM 676 O O . SER A 1 88 ? 11.928 -1.518 -0.787 1.00 83.81 88 SER A O 1
ATOM 678 N N . ALA A 1 89 ? 12.005 0.406 -1.943 1.00 87.88 89 ALA A N 1
ATOM 679 C CA . ALA A 1 89 ? 13.287 0.830 -1.388 1.00 87.88 89 ALA A CA 1
ATOM 680 C C . ALA A 1 89 ? 13.200 1.072 0.132 1.00 87.88 89 ALA A C 1
ATOM 682 O O . ALA A 1 89 ? 14.090 0.661 0.878 1.00 87.88 89 ALA A O 1
ATOM 683 N N . LYS A 1 90 ? 12.101 1.667 0.618 1.00 86.44 90 LYS A N 1
ATOM 684 C CA . LYS A 1 90 ? 11.837 1.832 2.061 1.00 86.44 90 LYS A CA 1
ATOM 685 C C . LYS A 1 90 ? 11.660 0.494 2.769 1.00 86.44 90 LYS A C 1
ATOM 687 O O . LYS A 1 90 ? 12.188 0.312 3.865 1.00 86.44 90 LYS A O 1
ATOM 692 N N . ALA A 1 91 ? 10.907 -0.430 2.174 1.00 83.38 91 ALA A N 1
ATOM 693 C CA . ALA A 1 91 ? 10.694 -1.757 2.737 1.00 83.38 91 ALA A CA 1
ATOM 694 C C . ALA A 1 91 ? 12.025 -2.507 2.886 1.00 83.38 91 ALA A C 1
ATOM 696 O O . ALA A 1 91 ? 12.289 -3.067 3.949 1.00 83.38 91 ALA A O 1
ATOM 697 N N . GLU A 1 92 ? 12.903 -2.423 1.885 1.00 84.75 92 GLU A N 1
ATOM 698 C CA . GLU A 1 92 ? 14.245 -3.003 1.958 1.00 84.75 92 GLU A CA 1
ATOM 699 C C . GLU A 1 92 ? 15.112 -2.346 3.029 1.00 84.75 92 GLU A C 1
ATOM 701 O O . GLU A 1 92 ? 15.712 -3.038 3.849 1.00 84.75 92 GLU A O 1
ATOM 706 N N . ALA A 1 93 ? 15.127 -1.013 3.084 1.00 87.00 93 ALA A N 1
ATOM 707 C CA . ALA A 1 93 ? 15.863 -0.281 4.110 1.00 87.00 93 ALA A CA 1
ATOM 708 C C . ALA A 1 93 ? 15.417 -0.681 5.524 1.00 87.00 93 ALA A C 1
ATOM 710 O O . ALA A 1 93 ? 16.252 -0.874 6.410 1.00 87.00 93 ALA A O 1
ATOM 711 N N . ARG A 1 94 ? 14.108 -0.878 5.731 1.00 83.12 94 ARG A N 1
ATOM 712 C CA . ARG A 1 94 ? 13.548 -1.374 6.997 1.00 83.12 94 ARG A CA 1
ATOM 713 C C . ARG A 1 94 ? 13.923 -2.820 7.275 1.00 83.12 94 ARG A C 1
ATOM 715 O O . ARG A 1 94 ? 14.254 -3.116 8.418 1.00 83.12 94 ARG A O 1
ATOM 722 N N . ARG A 1 95 ? 13.888 -3.691 6.263 1.00 81.38 95 ARG A N 1
ATOM 723 C CA . ARG A 1 95 ? 14.268 -5.108 6.367 1.00 81.38 95 ARG A CA 1
ATOM 724 C C . ARG A 1 95 ? 15.727 -5.250 6.792 1.00 81.38 95 ARG A C 1
ATOM 726 O O . ARG A 1 95 ? 16.015 -5.925 7.774 1.00 81.38 95 ARG A O 1
ATOM 733 N N . VAL A 1 96 ? 16.630 -4.537 6.119 1.00 81.44 96 VAL A N 1
ATOM 734 C CA . VAL A 1 96 ? 18.063 -4.505 6.454 1.00 81.44 96 VAL A CA 1
ATOM 735 C C . VAL A 1 96 ? 18.292 -3.895 7.840 1.00 81.44 96 VAL A C 1
ATOM 737 O O . VAL A 1 96 ? 19.100 -4.408 8.609 1.00 81.44 96 VAL A O 1
ATOM 740 N N . SER A 1 97 ? 17.545 -2.843 8.196 1.00 79.00 97 SER A N 1
ATOM 741 C CA . SER A 1 97 ? 17.648 -2.193 9.512 1.00 79.00 97 SER A CA 1
ATOM 742 C C . SER A 1 97 ? 16.960 -2.960 10.645 1.00 79.00 97 SER A C 1
ATOM 744 O O . SER A 1 97 ? 17.136 -2.611 11.809 1.00 79.00 97 SER A O 1
ATOM 746 N N . ARG A 1 98 ? 16.108 -3.947 10.362 1.00 74.38 98 ARG A N 1
ATOM 747 C CA . ARG A 1 98 ? 15.398 -4.759 11.364 1.00 74.38 98 ARG A CA 1
ATOM 748 C C . ARG A 1 98 ? 15.189 -6.179 10.826 1.00 74.38 98 ARG A C 1
ATOM 750 O O . ARG A 1 98 ? 14.066 -6.515 10.454 1.00 74.38 98 ARG A O 1
ATOM 757 N N . PRO A 1 99 ? 16.235 -7.023 10.838 1.00 65.88 99 PRO A N 1
ATOM 758 C CA . PRO A 1 99 ? 16.150 -8.384 10.307 1.00 65.88 99 PRO A CA 1
ATOM 759 C C . PRO A 1 99 ? 15.106 -9.260 11.021 1.00 65.88 99 PRO A C 1
ATOM 761 O O . PRO A 1 99 ? 14.547 -10.156 10.404 1.00 65.88 99 PRO A O 1
ATOM 764 N N . ASP A 1 100 ? 14.824 -8.973 12.299 1.00 60.12 100 ASP A N 1
ATOM 765 C CA . ASP A 1 100 ? 13.878 -9.723 13.144 1.00 60.12 100 ASP A CA 1
ATOM 766 C C . ASP A 1 100 ? 12.425 -9.208 13.071 1.00 60.12 100 ASP A C 1
ATOM 768 O O . ASP A 1 100 ? 11.554 -9.693 13.796 1.00 60.12 100 ASP A O 1
ATOM 772 N N . ALA A 1 101 ? 12.144 -8.180 12.266 1.00 59.03 101 ALA A N 1
ATOM 773 C CA . ALA A 1 101 ? 10.769 -7.754 12.035 1.00 59.03 101 ALA A CA 1
ATOM 774 C C . ALA A 1 101 ? 10.127 -8.676 10.988 1.00 59.03 101 ALA A C 1
ATOM 776 O O . ALA A 1 101 ? 10.740 -8.915 9.951 1.00 59.03 101 ALA A O 1
ATOM 777 N N . ASP A 1 102 ? 8.878 -9.108 11.215 1.00 54.62 102 ASP A N 1
ATOM 778 C CA . ASP A 1 102 ? 7.983 -9.686 10.192 1.00 54.62 102 ASP A CA 1
ATOM 779 C C . ASP A 1 102 ? 7.644 -8.618 9.126 1.00 54.62 102 ASP A C 1
ATOM 781 O O . ASP A 1 102 ? 6.495 -8.209 8.939 1.00 54.62 102 ASP A O 1
ATOM 785 N N . ALA A 1 103 ? 8.667 -8.062 8.482 1.00 53.16 103 ALA A N 1
ATOM 786 C CA . ALA A 1 103 ? 8.525 -7.136 7.384 1.00 53.16 103 ALA A CA 1
ATOM 787 C C . ALA A 1 103 ? 8.112 -7.960 6.156 1.00 53.16 103 ALA A C 1
ATOM 789 O O . ALA A 1 103 ? 8.811 -8.918 5.815 1.00 53.16 103 ALA A O 1
ATOM 790 N N . PRO A 1 104 ? 6.985 -7.628 5.503 1.00 54.25 104 PRO A N 1
ATOM 791 C CA . PRO A 1 104 ? 6.600 -8.294 4.269 1.00 54.25 104 PRO A CA 1
ATOM 792 C C . PRO A 1 104 ? 7.730 -8.173 3.243 1.00 54.25 104 PRO A C 1
ATOM 794 O O . PRO A 1 104 ? 8.427 -7.155 3.200 1.00 54.25 104 PRO A O 1
ATOM 797 N N . ASP A 1 105 ? 7.912 -9.224 2.443 1.00 52.97 105 ASP A N 1
ATOM 798 C CA . ASP A 1 105 ? 8.963 -9.291 1.432 1.00 52.97 105 ASP A CA 1
ATOM 799 C C . ASP A 1 105 ? 8.892 -8.068 0.500 1.00 52.97 105 ASP A C 1
ATOM 801 O O . ASP A 1 105 ? 7.885 -7.816 -0.169 1.00 52.97 105 ASP A O 1
ATOM 805 N N . ALA A 1 106 ? 9.967 -7.275 0.491 1.00 49.50 106 ALA A N 1
ATOM 806 C CA . ALA A 1 106 ? 10.064 -6.009 -0.234 1.00 49.50 106 ALA A CA 1
ATOM 807 C C . ALA A 1 106 ? 10.064 -6.196 -1.764 1.00 49.50 106 ALA A C 1
ATOM 809 O O . ALA A 1 106 ? 9.881 -5.220 -2.505 1.00 49.50 106 ALA A O 1
ATOM 810 N N . ALA A 1 107 ? 10.236 -7.438 -2.235 1.00 50.25 107 ALA A N 1
ATOM 811 C CA . ALA A 1 107 ? 10.178 -7.803 -3.646 1.00 50.25 107 ALA A CA 1
ATOM 812 C C . ALA A 1 107 ? 8.787 -7.576 -4.269 1.00 50.25 107 ALA A C 1
ATOM 814 O O . ALA A 1 107 ? 8.691 -7.228 -5.446 1.00 50.25 107 ALA A O 1
ATOM 815 N N . HIS A 1 108 ? 7.705 -7.682 -3.489 1.00 49.62 108 HIS A N 1
ATOM 816 C CA . HIS A 1 108 ? 6.335 -7.541 -4.004 1.00 49.62 108 HIS A CA 1
ATOM 817 C C . HIS A 1 108 ? 5.931 -6.108 -4.380 1.00 49.62 108 HIS A C 1
ATOM 819 O O . HIS A 1 108 ? 4.887 -5.918 -4.993 1.00 49.62 108 HIS A O 1
ATOM 825 N N . LEU A 1 109 ? 6.737 -5.098 -4.042 1.00 51.22 109 LEU A N 1
ATOM 826 C CA . LEU A 1 109 ? 6.394 -3.686 -4.267 1.00 51.22 109 LEU A CA 1
ATOM 827 C C . LEU A 1 109 ? 6.909 -3.125 -5.612 1.00 51.22 109 LEU A C 1
ATOM 829 O O . LEU A 1 109 ? 6.437 -2.078 -6.046 1.00 51.22 109 LEU A O 1
ATOM 833 N N . ILE A 1 110 ? 7.835 -3.827 -6.284 1.00 52.75 110 ILE A N 1
ATOM 834 C CA . ILE A 1 110 ? 8.245 -3.576 -7.692 1.00 52.75 110 ILE A CA 1
ATOM 835 C C . ILE A 1 110 ? 7.651 -4.634 -8.629 1.00 52.75 110 ILE A C 1
ATOM 837 O O . ILE A 1 110 ? 7.580 -4.432 -9.840 1.00 52.75 110 ILE A O 1
ATOM 841 N N . HIS A 1 111 ? 7.193 -5.756 -8.072 1.00 47.47 111 HIS A N 1
ATOM 842 C CA . HIS A 1 111 ? 6.488 -6.772 -8.826 1.00 47.47 111 HIS A CA 1
ATOM 843 C C . HIS A 1 111 ? 5.181 -6.183 -9.354 1.00 47.47 111 HIS A C 1
ATOM 845 O O . HIS A 1 111 ? 4.339 -5.727 -8.578 1.00 47.47 111 HIS A O 1
ATOM 851 N N . HIS A 1 112 ? 4.984 -6.212 -10.672 1.00 47.78 112 HIS A N 1
ATOM 852 C CA . HIS A 1 112 ? 3.609 -6.212 -11.143 1.00 47.78 112 HIS A CA 1
ATOM 853 C C . HIS A 1 112 ? 2.963 -7.461 -10.550 1.00 47.78 112 HIS A C 1
ATOM 855 O O . HIS A 1 112 ? 3.500 -8.545 -10.788 1.00 47.78 112 HIS A O 1
ATOM 861 N N . PRO A 1 113 ? 1.843 -7.347 -9.819 1.00 54.16 113 PRO A N 1
ATOM 862 C CA . PRO A 1 113 ? 1.012 -8.513 -9.589 1.00 54.16 113 PRO A CA 1
ATOM 863 C C . PRO A 1 113 ? 0.762 -9.147 -10.962 1.00 54.16 113 PRO A C 1
ATOM 865 O O . PRO A 1 113 ? 0.348 -8.452 -11.900 1.00 54.16 113 PRO A O 1
ATOM 868 N N . HIS A 1 114 ? 1.077 -10.435 -11.113 1.00 51.25 114 HIS A N 1
ATOM 869 C CA . HIS A 1 114 ? 0.743 -11.177 -12.322 1.00 51.25 114 HIS A CA 1
ATOM 870 C C . HIS A 1 114 ? -0.759 -10.956 -12.612 1.00 51.25 114 HIS A C 1
ATOM 872 O O . HIS A 1 114 ? -1.525 -10.691 -11.684 1.00 51.25 114 HIS A O 1
ATOM 878 N N . PRO A 1 115 ? -1.257 -11.023 -13.859 1.00 51.69 115 PRO A N 1
ATOM 879 C CA . PRO A 1 115 ? -2.694 -10.870 -14.116 1.00 51.69 115 PRO A CA 1
ATOM 880 C C . PRO A 1 115 ? -3.579 -11.751 -13.213 1.00 51.69 115 PRO A C 1
ATOM 882 O O . PRO A 1 115 ? -4.695 -11.365 -12.868 1.00 51.69 115 PRO A O 1
ATOM 885 N N . GLU A 1 116 ? -3.050 -12.899 -12.779 1.00 54.91 116 GLU A N 1
ATOM 886 C CA . GLU A 1 116 ? -3.668 -13.755 -11.762 1.00 54.91 116 GLU A CA 1
ATOM 887 C C . GLU A 1 116 ? -3.672 -13.133 -10.357 1.00 54.91 116 GLU A C 1
ATOM 889 O O . GLU A 1 116 ? -4.702 -13.181 -9.697 1.00 54.91 116 GLU A O 1
ATOM 894 N N . ASP A 1 117 ? -2.608 -12.455 -9.933 1.00 58.88 117 ASP A N 1
ATOM 895 C CA . ASP A 1 117 ? -2.548 -11.708 -8.674 1.00 58.88 117 ASP A CA 1
ATOM 896 C C . ASP A 1 117 ? -3.487 -10.492 -8.686 1.00 58.88 117 ASP A C 1
ATOM 898 O O . ASP A 1 117 ? -4.153 -10.224 -7.691 1.00 58.88 117 ASP A O 1
ATOM 902 N N . ILE A 1 118 ? -3.620 -9.784 -9.819 1.00 62.50 118 ILE A N 1
ATOM 903 C CA . ILE A 1 118 ? -4.608 -8.695 -9.969 1.00 62.50 118 ILE A CA 1
ATOM 904 C C . ILE A 1 118 ? -6.025 -9.256 -9.843 1.00 62.50 118 ILE A C 1
ATOM 906 O O . ILE A 1 118 ? -6.869 -8.674 -9.160 1.00 62.50 118 ILE A O 1
ATOM 910 N N . ALA A 1 119 ? -6.294 -10.395 -10.486 1.00 65.69 119 ALA A N 1
ATOM 911 C CA . ALA A 1 119 ? -7.583 -11.067 -10.384 1.00 65.69 119 ALA A CA 1
ATOM 912 C C . ALA A 1 119 ? -7.860 -11.557 -8.952 1.00 65.69 119 ALA A C 1
ATOM 914 O O . ALA A 1 119 ? -8.986 -11.419 -8.472 1.00 65.69 119 ALA A O 1
ATOM 915 N N . VAL A 1 120 ? -6.844 -12.071 -8.253 1.00 72.12 120 VAL A N 1
ATOM 916 C CA . VAL A 1 120 ? -6.928 -12.509 -6.852 1.00 72.12 120 VAL A CA 1
ATOM 917 C C . VAL A 1 120 ? -7.163 -11.326 -5.915 1.00 72.12 120 VAL A C 1
ATOM 919 O O . VAL A 1 120 ? -8.026 -11.418 -5.045 1.00 72.12 120 VAL A O 1
ATOM 922 N N . GLU A 1 121 ? -6.471 -10.202 -6.096 1.00 71.12 121 GLU A N 1
ATOM 923 C CA . GLU A 1 121 ? -6.688 -8.992 -5.294 1.00 71.12 121 GLU A CA 1
ATOM 924 C C . GLU A 1 121 ? -8.055 -8.360 -5.567 1.00 71.12 121 GLU A C 1
ATOM 926 O O . GLU A 1 121 ? -8.757 -7.950 -4.640 1.00 71.12 121 GLU A O 1
ATOM 931 N N . HIS A 1 122 ? -8.502 -8.352 -6.823 1.00 71.69 122 HIS A N 1
ATOM 932 C CA . HIS A 1 122 ? -9.856 -7.928 -7.162 1.00 71.69 122 HIS A CA 1
ATOM 933 C C . HIS A 1 122 ? -10.910 -8.845 -6.517 1.00 71.69 122 HIS A C 1
ATOM 935 O O . HIS A 1 122 ? -11.875 -8.356 -5.928 1.00 71.69 122 HIS A O 1
ATOM 941 N N . ALA A 1 123 ? -10.704 -10.165 -6.548 1.00 76.75 123 ALA A N 1
ATOM 942 C CA . ALA A 1 123 ? -11.571 -11.128 -5.870 1.00 76.75 123 ALA A CA 1
ATOM 943 C C . ALA A 1 123 ? -11.565 -10.937 -4.342 1.00 76.75 123 ALA A C 1
ATOM 945 O O . ALA A 1 123 ? -12.629 -10.947 -3.724 1.00 76.75 123 ALA A O 1
ATOM 946 N N . ARG A 1 124 ? -10.399 -10.679 -3.733 1.00 81.31 124 ARG A N 1
ATOM 947 C CA . ARG A 1 124 ? -10.267 -10.321 -2.308 1.00 81.31 124 ARG A CA 1
ATOM 948 C C . ARG A 1 124 ? -11.052 -9.066 -1.959 1.00 81.31 124 ARG A C 1
ATOM 950 O O . ARG A 1 124 ? -11.725 -9.042 -0.932 1.00 81.31 124 ARG A O 1
ATOM 957 N N . HIS A 1 125 ? -10.989 -8.040 -2.804 1.00 83.31 125 HIS A N 1
ATOM 958 C CA . HIS A 1 125 ? -11.729 -6.799 -2.595 1.00 83.31 125 HIS A CA 1
ATOM 959 C C . HIS A 1 125 ? -13.242 -7.050 -2.647 1.00 83.31 125 HIS A C 1
ATOM 961 O O . HIS A 1 125 ? -13.962 -6.655 -1.730 1.00 83.31 125 HIS A O 1
ATOM 967 N N . LEU A 1 126 ? -13.730 -7.751 -3.675 1.00 86.12 126 LEU A N 1
ATOM 968 C CA . LEU A 1 126 ? -15.151 -8.090 -3.782 1.00 86.12 126 LEU A CA 1
ATOM 969 C C . LEU A 1 126 ? -15.631 -8.908 -2.576 1.00 86.12 126 LEU A C 1
ATOM 971 O O . LEU A 1 126 ? -16.646 -8.562 -1.974 1.00 86.12 126 LEU A O 1
ATOM 975 N N . LEU A 1 127 ? -14.851 -9.908 -2.158 1.00 88.00 127 LEU A N 1
ATOM 976 C CA . LEU A 1 127 ? -15.137 -10.703 -0.967 1.00 88.00 127 LEU A CA 1
ATOM 977 C C . LEU A 1 127 ? -15.179 -9.842 0.307 1.00 88.00 127 LEU A C 1
ATOM 979 O O . LEU A 1 127 ? -16.075 -10.004 1.134 1.00 88.00 127 LEU A O 1
ATOM 983 N N . ALA A 1 128 ? -14.255 -8.891 0.464 1.00 88.19 128 ALA A N 1
ATOM 984 C CA . ALA A 1 128 ? -14.256 -7.974 1.604 1.00 88.19 128 ALA A CA 1
ATOM 985 C C . ALA A 1 128 ? -15.535 -7.122 1.651 1.00 88.19 128 ALA A C 1
ATOM 987 O O . ALA A 1 128 ? -16.104 -6.925 2.728 1.00 88.19 128 ALA A O 1
ATOM 988 N N . ILE A 1 129 ? -16.010 -6.649 0.492 1.00 89.00 129 ILE A N 1
ATOM 989 C CA . ILE A 1 129 ? -17.271 -5.904 0.378 1.00 89.00 129 ILE A CA 1
ATOM 990 C C . ILE A 1 129 ? -18.456 -6.793 0.767 1.00 89.00 129 ILE A C 1
ATOM 992 O O . ILE A 1 129 ? -19.324 -6.349 1.518 1.00 89.00 129 ILE A O 1
ATOM 996 N N . GLU A 1 130 ? -18.507 -8.031 0.277 1.00 87.94 130 GLU A N 1
ATOM 997 C CA . GLU A 1 130 ? -19.590 -8.973 0.581 1.00 87.94 130 GLU A CA 1
ATOM 998 C C . GLU A 1 130 ? -19.642 -9.327 2.064 1.00 87.94 130 GLU A C 1
ATOM 1000 O O . GLU A 1 130 ? -20.694 -9.177 2.689 1.00 87.94 130 GLU A O 1
ATOM 1005 N N . ILE A 1 131 ? -18.500 -9.693 2.650 1.00 90.88 131 ILE A N 1
ATOM 1006 C CA . ILE A 1 131 ? -18.394 -9.990 4.079 1.00 90.88 131 ILE A CA 1
ATOM 1007 C C . ILE A 1 131 ? -18.842 -8.784 4.899 1.00 90.88 131 ILE A C 1
ATOM 1009 O O . ILE A 1 131 ? -19.664 -8.932 5.801 1.00 90.88 131 ILE A O 1
ATOM 1013 N N . PHE A 1 132 ? -18.352 -7.582 4.573 1.00 91.44 132 PHE A N 1
ATOM 1014 C CA . PHE A 1 132 ? -18.747 -6.368 5.282 1.00 91.44 132 PHE A CA 1
ATOM 1015 C C . PHE A 1 132 ? -20.258 -6.124 5.195 1.00 91.44 132 PHE A C 1
ATOM 1017 O O . PHE A 1 132 ? -20.891 -5.835 6.210 1.00 91.44 132 PHE A O 1
ATOM 1024 N N . ARG A 1 133 ? -20.854 -6.281 4.007 1.00 90.31 133 ARG A N 1
ATOM 1025 C CA . ARG A 1 133 ? -22.301 -6.115 3.793 1.00 90.31 133 ARG A CA 1
ATOM 1026 C C . ARG A 1 133 ? -23.141 -7.188 4.486 1.00 90.31 133 ARG A C 1
ATOM 1028 O O . ARG A 1 133 ? -24.288 -6.897 4.819 1.00 90.31 133 ARG A O 1
ATOM 1035 N N . GLY A 1 134 ? -22.593 -8.383 4.698 1.00 87.06 134 GLY A N 1
ATOM 1036 C CA . GLY A 1 134 ? -23.237 -9.474 5.434 1.00 87.06 134 GLY A CA 1
ATOM 1037 C C . GLY A 1 134 ? -23.147 -9.344 6.958 1.00 87.06 134 GLY A C 1
ATOM 1038 O O . GLY A 1 134 ? -23.859 -10.045 7.674 1.00 87.06 134 GLY A O 1
ATOM 1039 N N . LEU A 1 135 ? -22.322 -8.431 7.484 1.00 89.75 135 LEU A N 1
ATOM 1040 C CA . LEU A 1 135 ? -22.301 -8.141 8.918 1.00 89.75 135 LEU A CA 1
ATOM 1041 C C . LEU A 1 135 ? -23.629 -7.537 9.383 1.00 89.75 135 LEU A C 1
ATOM 1043 O O . LEU A 1 135 ? -24.342 -6.875 8.634 1.00 89.75 135 LEU A O 1
ATOM 1047 N N . GLN A 1 136 ? -23.922 -7.654 10.676 1.00 90.06 136 GLN A N 1
ATOM 1048 C CA . GLN A 1 136 ? -25.070 -6.969 11.271 1.00 90.06 136 GLN A CA 1
ATOM 1049 C C . GLN A 1 136 ? -24.964 -5.438 11.092 1.00 90.06 136 GLN A C 1
ATOM 1051 O O . GLN A 1 136 ? -23.872 -4.893 11.290 1.00 90.06 136 GLN A O 1
ATOM 1056 N N . PRO A 1 137 ? -26.070 -4.707 10.830 1.00 90.44 137 PRO A N 1
ATOM 1057 C CA . PRO A 1 137 ? -26.027 -3.271 10.513 1.00 90.44 137 PRO A CA 1
ATOM 1058 C C . PRO A 1 137 ? -25.270 -2.426 11.545 1.00 90.44 137 PRO A C 1
ATOM 1060 O O . PRO A 1 137 ? -24.453 -1.579 11.204 1.00 90.44 137 PRO A O 1
ATOM 1063 N N . ARG A 1 138 ? -25.453 -2.731 12.832 1.00 91.81 138 ARG A N 1
ATOM 1064 C CA . ARG A 1 138 ? -24.741 -2.077 13.941 1.00 91.81 138 ARG A CA 1
ATOM 1065 C C . ARG A 1 138 ? -23.223 -2.294 13.924 1.00 91.81 138 ARG A C 1
ATOM 1067 O O . ARG A 1 138 ? -22.481 -1.407 14.335 1.00 91.81 138 ARG A O 1
ATOM 1074 N N . TYR A 1 139 ? -22.745 -3.451 13.463 1.00 94.44 139 TYR A N 1
ATOM 1075 C CA . TYR A 1 139 ? -21.312 -3.717 13.313 1.00 94.44 139 TYR A CA 1
ATOM 1076 C C . TYR A 1 139 ? -20.752 -2.971 12.105 1.00 94.44 139 TYR A C 1
ATOM 1078 O O . TYR A 1 139 ? -19.677 -2.385 12.223 1.00 94.44 139 TYR A O 1
ATOM 1086 N N . GLN A 1 140 ? -21.503 -2.911 10.999 1.00 95.69 140 GLN A N 1
ATOM 1087 C CA . GLN A 1 140 ? -21.139 -2.099 9.834 1.00 95.69 140 GLN A CA 1
ATOM 1088 C C . GLN A 1 140 ? -20.956 -0.630 10.225 1.00 95.69 140 GLN A C 1
ATOM 1090 O O . GLN A 1 140 ? -19.915 -0.050 9.927 1.00 95.69 140 GLN A O 1
ATOM 1095 N N . THR A 1 141 ? -21.909 -0.050 10.965 1.00 94.88 141 THR A N 1
ATOM 1096 C CA . THR A 1 141 ? -21.828 1.341 11.438 1.00 94.88 141 THR A CA 1
ATOM 1097 C C . THR A 1 141 ? -20.577 1.575 12.285 1.00 94.88 141 THR A C 1
ATOM 1099 O O . THR A 1 141 ? -19.788 2.472 11.992 1.00 94.88 141 THR A O 1
ATOM 1102 N N . VAL A 1 142 ? -20.340 0.747 13.307 1.00 96.50 142 VAL A N 1
ATOM 1103 C CA . VAL A 1 142 ? -19.176 0.916 14.195 1.00 96.50 142 VAL A CA 1
ATOM 1104 C C . VAL A 1 142 ? -17.854 0.795 13.427 1.00 96.50 142 VAL A C 1
ATOM 1106 O O . VAL A 1 142 ? -16.942 1.596 13.651 1.00 96.50 142 VAL A O 1
ATOM 1109 N N . LEU A 1 143 ? -17.741 -0.172 12.513 1.00 95.31 143 LEU A N 1
ATOM 1110 C CA . LEU A 1 143 ? -16.543 -0.362 11.692 1.00 95.31 143 LEU A CA 1
ATOM 1111 C C . LEU A 1 143 ? -16.333 0.796 10.712 1.00 95.31 143 LEU A C 1
ATOM 1113 O O . LEU A 1 143 ? -15.224 1.323 10.647 1.00 95.31 143 LEU A O 1
ATOM 1117 N N . TRP A 1 144 ? -17.386 1.235 10.017 1.00 95.44 144 TRP A N 1
ATOM 1118 C CA . TRP A 1 144 ? -17.333 2.359 9.079 1.00 95.44 144 TRP A CA 1
ATOM 1119 C C . TRP A 1 144 ? -16.820 3.633 9.753 1.00 95.44 144 TRP A C 1
ATOM 1121 O O . TRP A 1 144 ? -15.884 4.268 9.266 1.00 95.44 144 TRP A O 1
ATOM 1131 N N . HIS A 1 145 ? -17.375 3.974 10.918 1.00 96.00 145 HIS A N 1
ATOM 1132 C CA . HIS A 1 145 ? -16.957 5.161 11.662 1.00 96.00 145 HIS A CA 1
ATOM 1133 C C . HIS A 1 145 ? -15.545 5.027 12.235 1.00 96.00 145 HIS A C 1
ATOM 1135 O O . HIS A 1 145 ? -14.782 5.989 12.186 1.00 96.00 145 HIS A O 1
ATOM 1141 N N . THR A 1 146 ? -15.156 3.837 12.701 1.00 94.88 146 THR A N 1
ATOM 1142 C CA . THR A 1 146 ? -13.781 3.593 13.166 1.00 94.88 146 THR A CA 1
ATOM 1143 C C . THR A 1 146 ? -12.769 3.792 12.032 1.00 94.88 146 THR A C 1
ATOM 1145 O O . THR A 1 146 ? -11.755 4.458 12.228 1.00 94.88 146 THR A O 1
ATOM 1148 N N . LEU A 1 147 ? -13.042 3.245 10.842 1.00 93.44 147 LEU A N 1
ATOM 1149 C CA . LEU A 1 147 ? -12.177 3.389 9.664 1.00 93.44 147 LEU A CA 1
ATOM 1150 C C . LEU A 1 147 ? -12.159 4.826 9.126 1.00 93.44 147 LEU A C 1
ATOM 1152 O O . LEU A 1 147 ? -11.138 5.276 8.619 1.00 93.44 147 LEU A O 1
ATOM 1156 N N . SER A 1 148 ? -13.255 5.566 9.309 1.00 94.12 148 SER A N 1
ATOM 1157 C CA . SER A 1 148 ? -13.350 6.997 8.986 1.00 94.12 148 SER A CA 1
ATOM 1158 C C . SER A 1 148 ? -12.621 7.904 9.994 1.00 94.12 148 SER A C 1
ATOM 1160 O O . SER A 1 148 ? -12.643 9.123 9.844 1.00 94.12 148 SER A O 1
ATOM 1162 N N . GLY A 1 149 ? -11.993 7.337 11.032 1.00 93.88 149 GLY A N 1
ATOM 1163 C CA . GLY A 1 149 ? -11.225 8.076 12.039 1.00 93.88 149 GLY A CA 1
ATOM 1164 C C . GLY A 1 149 ? -12.032 8.592 13.235 1.00 93.88 149 GLY A C 1
ATOM 1165 O O . GLY A 1 149 ? -11.493 9.360 14.031 1.00 93.88 149 GLY A O 1
ATOM 1166 N N . ALA A 1 150 ? -13.295 8.184 13.396 1.00 93.75 150 ALA A N 1
ATOM 1167 C CA . ALA A 1 150 ? -14.115 8.585 14.538 1.00 93.75 150 ALA A CA 1
ATOM 1168 C C . ALA A 1 150 ? -13.618 7.948 15.846 1.00 93.75 150 ALA A C 1
ATOM 1170 O O . ALA A 1 150 ? -13.180 6.790 15.883 1.00 93.75 150 ALA A O 1
ATOM 1171 N N . THR A 1 151 ? -13.723 8.689 16.949 1.00 95.06 151 THR A N 1
ATOM 1172 C CA . THR A 1 151 ? -13.373 8.173 18.273 1.00 95.06 151 THR A CA 1
ATOM 1173 C C . THR A 1 151 ? -14.490 7.293 18.837 1.00 95.06 151 THR A C 1
ATOM 1175 O O . THR A 1 151 ? -15.650 7.366 18.434 1.00 95.06 151 THR A O 1
ATOM 1178 N N . ASN A 1 152 ? -14.170 6.473 19.844 1.00 91.50 152 ASN A N 1
ATOM 1179 C CA . ASN A 1 152 ? -15.187 5.682 20.546 1.00 91.50 152 ASN A CA 1
ATOM 1180 C C . ASN A 1 152 ? -16.279 6.560 21.195 1.00 91.50 152 ASN A C 1
ATOM 1182 O O . ASN A 1 152 ? -17.376 6.063 21.425 1.00 91.50 152 ASN A O 1
ATOM 1186 N N . ALA A 1 153 ? -15.973 7.819 21.534 1.00 94.75 153 ALA A N 1
ATOM 1187 C CA . ALA A 1 153 ? -16.947 8.752 22.093 1.00 94.75 153 ALA A CA 1
ATOM 1188 C C . ALA A 1 153 ? -17.939 9.220 21.021 1.00 94.75 153 ALA A C 1
ATOM 1190 O O . ALA A 1 153 ? -19.142 9.142 21.250 1.00 94.75 153 ALA A O 1
ATOM 1191 N N . ASP A 1 154 ? -17.442 9.573 19.834 1.00 95.31 154 ASP A N 1
ATOM 1192 C CA . ASP A 1 154 ? -18.280 9.974 18.694 1.00 95.31 154 ASP A CA 1
ATOM 1193 C C . ASP A 1 154 ? -19.204 8.826 18.261 1.00 95.31 154 ASP A C 1
ATOM 1195 O O . ASP A 1 154 ? -20.392 9.014 18.011 1.00 95.31 154 ASP A O 1
ATOM 1199 N N . ILE A 1 155 ? -18.671 7.598 18.234 1.00 94.06 155 ILE A N 1
ATOM 1200 C CA . ILE A 1 155 ? -19.447 6.389 17.921 1.00 94.06 155 ILE A CA 1
ATOM 1201 C C . ILE A 1 155 ? -20.521 6.137 18.989 1.00 94.06 155 ILE A C 1
ATOM 1203 O O . ILE A 1 155 ? -21.628 5.716 18.664 1.00 94.06 155 ILE A O 1
ATOM 1207 N N . ALA A 1 156 ? -20.206 6.373 20.263 1.00 93.88 156 ALA A N 1
ATOM 1208 C CA . ALA A 1 156 ? -21.148 6.199 21.362 1.00 93.88 156 ALA A CA 1
ATOM 1209 C C . ALA A 1 156 ? -22.304 7.206 21.2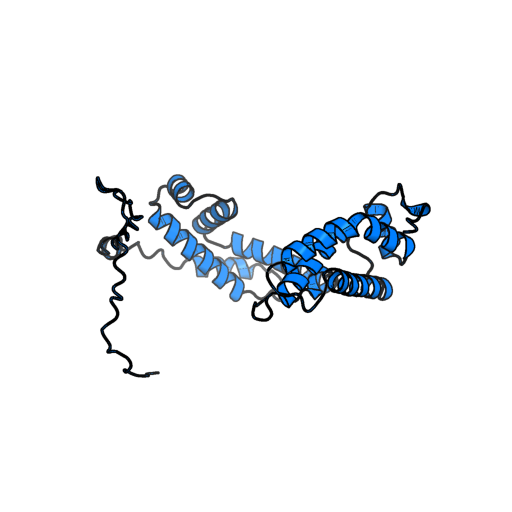93 1.00 93.88 156 ALA A C 1
ATOM 1211 O O . ALA A 1 156 ? -23.458 6.808 21.455 1.00 93.88 156 ALA A O 1
ATOM 1212 N N . GLU A 1 157 ? -22.000 8.470 20.990 1.00 94.88 157 GLU A N 1
ATOM 1213 C CA . GLU A 1 157 ? -22.992 9.525 20.768 1.00 94.88 157 GLU A CA 1
ATOM 1214 C C . GLU A 1 157 ? -23.897 9.199 19.575 1.00 94.88 157 GLU A C 1
ATOM 1216 O O . GLU A 1 157 ? -25.119 9.213 19.710 1.00 94.88 157 GLU A O 1
ATOM 1221 N N . LEU A 1 158 ? -23.306 8.800 18.446 1.00 94.62 158 LEU A N 1
ATOM 1222 C CA . LEU A 1 158 ? -24.041 8.400 17.245 1.00 94.62 158 LEU A CA 1
ATOM 1223 C C . LEU A 1 158 ? -25.016 7.243 17.507 1.00 94.62 158 LEU A C 1
ATOM 1225 O O . LEU A 1 158 ? -26.129 7.228 16.986 1.00 94.62 158 LEU A O 1
ATOM 1229 N N . MET A 1 159 ? -24.581 6.258 18.290 1.00 92.31 159 MET A N 1
ATOM 1230 C CA . MET A 1 159 ? -25.328 5.022 18.534 1.00 92.31 159 MET A CA 1
ATOM 1231 C C . MET A 1 159 ? -26.243 5.103 19.767 1.00 92.31 159 MET A C 1
ATOM 1233 O O . MET A 1 159 ? -26.966 4.147 20.039 1.00 92.31 159 MET A O 1
ATOM 1237 N N . GLY A 1 160 ? -26.205 6.198 20.535 1.00 94.06 160 GLY A N 1
ATOM 1238 C CA . GLY A 1 160 ? -26.971 6.347 21.777 1.00 94.06 160 GLY A CA 1
ATOM 1239 C C . GLY A 1 160 ? -26.559 5.368 22.886 1.00 94.06 160 GLY A C 1
ATOM 1240 O O . GLY A 1 160 ? -27.397 4.958 23.688 1.00 94.06 160 GLY A O 1
ATOM 1241 N N . VAL A 1 161 ? -25.286 4.960 22.928 1.00 91.94 161 VAL A N 1
ATOM 1242 C CA . VAL A 1 161 ? -24.748 3.993 23.906 1.00 91.94 161 VAL A CA 1
ATOM 1243 C C . VAL A 1 161 ? -23.636 4.610 24.753 1.00 91.94 161 VAL A C 1
ATOM 1245 O O . VAL A 1 161 ? -23.157 5.705 24.483 1.00 91.94 161 VAL A O 1
ATOM 1248 N N . SER A 1 162 ? -23.176 3.906 25.792 1.00 93.12 162 SER A N 1
ATOM 1249 C CA . SER A 1 162 ? -21.996 4.349 26.545 1.00 93.12 162 SER A CA 1
ATOM 1250 C C . SER A 1 162 ? -20.703 4.187 25.728 1.00 93.12 162 SER A C 1
ATOM 1252 O O . SER A 1 162 ? -20.580 3.274 24.909 1.00 93.12 162 SER A O 1
ATOM 1254 N N . VAL A 1 163 ? -19.682 5.003 26.014 1.00 92.75 163 VAL A N 1
ATOM 1255 C CA . VAL A 1 163 ? -18.343 4.887 25.392 1.00 92.75 163 VAL A CA 1
ATOM 1256 C C . VAL A 1 163 ? -17.733 3.495 25.594 1.00 92.75 163 VAL A C 1
ATOM 1258 O O . VAL A 1 163 ? -17.068 2.957 24.707 1.00 92.75 163 VAL A O 1
ATOM 1261 N N . ASN A 1 164 ? -17.988 2.876 26.750 1.00 86.94 164 ASN A N 1
ATOM 1262 C CA . ASN A 1 164 ? -17.533 1.518 27.030 1.00 86.94 164 ASN A CA 1
ATOM 1263 C C . ASN A 1 164 ? -18.255 0.492 26.142 1.00 86.94 164 ASN A C 1
ATOM 1265 O O . ASN A 1 164 ? -17.612 -0.383 25.562 1.00 86.94 164 ASN A O 1
ATOM 1269 N N . THR A 1 165 ? -19.571 0.640 25.974 1.00 89.00 165 THR A N 1
ATOM 1270 C CA . THR A 1 165 ? -20.379 -0.197 25.076 1.00 89.00 165 THR A CA 1
ATOM 1271 C C . THR A 1 165 ? -19.903 -0.069 23.628 1.00 89.00 165 THR A C 1
ATOM 1273 O O . THR A 1 165 ? -19.702 -1.087 22.970 1.00 89.00 165 THR A O 1
ATOM 1276 N N . ALA A 1 166 ? -19.625 1.149 23.150 1.00 91.56 166 ALA A N 1
ATOM 1277 C CA . ALA A 1 166 ? -19.064 1.381 21.817 1.00 91.56 166 ALA A CA 1
ATOM 1278 C C . ALA A 1 166 ? -17.697 0.697 21.631 1.00 91.56 166 ALA A C 1
ATOM 1280 O O . ALA A 1 166 ? -17.446 0.064 20.604 1.00 91.56 166 ALA A O 1
ATOM 1281 N N . ASN A 1 167 ? -16.829 0.743 22.648 1.00 90.19 167 ASN A N 1
ATOM 1282 C CA . ASN A 1 167 ? -15.539 0.056 22.598 1.00 90.19 167 ASN A CA 1
ATOM 1283 C C . ASN A 1 167 ? -15.693 -1.474 22.516 1.00 90.19 167 ASN A C 1
ATOM 1285 O O . ASN A 1 167 ? -15.020 -2.124 21.714 1.00 90.19 167 ASN A O 1
ATOM 1289 N N . VAL A 1 168 ? -16.598 -2.053 23.313 1.00 92.75 168 VAL A N 1
ATOM 1290 C CA . VAL A 1 168 ? -16.912 -3.491 23.264 1.00 92.75 168 VAL A CA 1
ATOM 1291 C C . VAL A 1 168 ? -17.485 -3.876 21.899 1.00 92.75 168 VAL A C 1
ATOM 1293 O O . VAL A 1 168 ? -17.039 -4.865 21.314 1.00 92.75 168 VAL A O 1
ATOM 1296 N N . LEU A 1 169 ? -18.420 -3.083 21.366 1.00 90.31 169 LEU A N 1
ATOM 1297 C CA . LEU A 1 169 ? -19.008 -3.292 20.041 1.00 90.31 169 LEU A CA 1
ATOM 1298 C C . LEU A 1 169 ? -17.945 -3.282 18.944 1.00 90.31 169 LEU A C 1
ATOM 1300 O O . LEU A 1 169 ? -17.930 -4.191 18.122 1.00 90.31 169 LEU A O 1
ATOM 1304 N N . LYS A 1 170 ? -17.005 -2.331 18.972 1.00 93.31 170 LYS A N 1
ATOM 1305 C CA . LYS A 1 170 ? -15.891 -2.273 18.015 1.00 93.31 170 LYS A CA 1
ATOM 1306 C C . LYS A 1 170 ? -15.052 -3.546 18.040 1.00 93.31 170 LYS A C 1
ATOM 1308 O O . LYS A 1 170 ? -14.794 -4.141 16.998 1.00 93.31 170 LYS A O 1
ATOM 1313 N N . HIS A 1 171 ? -14.648 -3.993 19.229 1.00 92.81 171 HIS A N 1
ATOM 1314 C CA . HIS A 1 171 ? -13.860 -5.218 19.358 1.00 92.81 171 HIS A CA 1
ATOM 1315 C C . HIS A 1 171 ? -14.613 -6.456 18.859 1.00 92.81 171 HIS A C 1
ATOM 1317 O O . HIS A 1 171 ? -14.009 -7.319 18.220 1.00 92.81 171 HIS A O 1
ATOM 1323 N N . ARG A 1 172 ? -15.922 -6.543 19.125 1.00 91.12 172 ARG A N 1
ATOM 1324 C CA . ARG A 1 172 ? -16.769 -7.640 18.635 1.00 91.12 172 ARG A CA 1
ATOM 1325 C C . ARG A 1 172 ? -16.940 -7.591 17.121 1.00 91.12 172 ARG A C 1
ATOM 1327 O O . ARG A 1 172 ? -16.767 -8.621 16.483 1.00 91.12 172 ARG A O 1
ATOM 1334 N N . ALA A 1 173 ? -17.185 -6.413 16.557 1.00 92.69 173 ALA A N 1
ATOM 1335 C CA . ALA A 1 173 ? -17.329 -6.222 15.120 1.00 92.69 173 ALA A CA 1
ATOM 1336 C C . ALA A 1 173 ? -16.054 -6.631 14.364 1.00 92.69 173 ALA A C 1
ATOM 1338 O O . ALA A 1 173 ? -16.135 -7.387 13.404 1.00 92.69 173 ALA A O 1
ATOM 1339 N N . ILE A 1 174 ? -14.869 -6.232 14.849 1.00 92.00 174 ILE A N 1
ATOM 1340 C CA . ILE A 1 174 ? -13.582 -6.648 14.257 1.00 92.00 174 ILE A CA 1
ATOM 1341 C C . ILE A 1 174 ? -13.394 -8.166 14.360 1.00 92.00 174 ILE A C 1
ATOM 1343 O O . ILE A 1 174 ? -12.932 -8.797 13.414 1.00 92.00 174 ILE A O 1
ATOM 1347 N N . ARG A 1 175 ? -13.735 -8.767 15.507 1.00 91.75 175 ARG A N 1
ATOM 1348 C CA . ARG A 1 175 ? -13.629 -10.221 15.688 1.00 91.75 175 ARG A CA 1
ATOM 1349 C C . ARG A 1 175 ? -14.563 -10.974 14.741 1.00 91.75 175 ARG A C 1
ATOM 1351 O O . ARG A 1 175 ? -14.144 -11.972 14.173 1.00 91.75 175 ARG A O 1
ATOM 1358 N N . ASN A 1 176 ? -15.796 -10.502 14.587 1.00 90.19 176 ASN A N 1
ATOM 1359 C CA . ASN A 1 176 ? -16.774 -11.108 13.694 1.00 90.19 176 ASN A CA 1
ATOM 1360 C C . ASN A 1 176 ? -16.327 -10.979 12.231 1.00 90.19 176 ASN A C 1
ATOM 1362 O O . ASN A 1 176 ? -16.269 -11.987 11.542 1.00 90.19 176 ASN A O 1
ATOM 1366 N N . LEU A 1 177 ? -15.860 -9.795 11.815 1.00 91.75 177 LEU A N 1
ATOM 1367 C CA . LEU A 1 177 ? -15.272 -9.581 10.490 1.00 91.75 177 LEU A CA 1
ATOM 1368 C C . LEU A 1 177 ? -14.119 -10.558 10.206 1.00 91.75 177 LEU A C 1
ATOM 1370 O O . LEU A 1 177 ? -14.083 -11.155 9.137 1.00 91.75 177 LEU A O 1
ATOM 1374 N N . ARG A 1 178 ? -13.205 -10.760 11.168 1.00 90.50 178 ARG A N 1
ATOM 1375 C CA . ARG A 1 178 ? -12.109 -11.739 11.036 1.00 9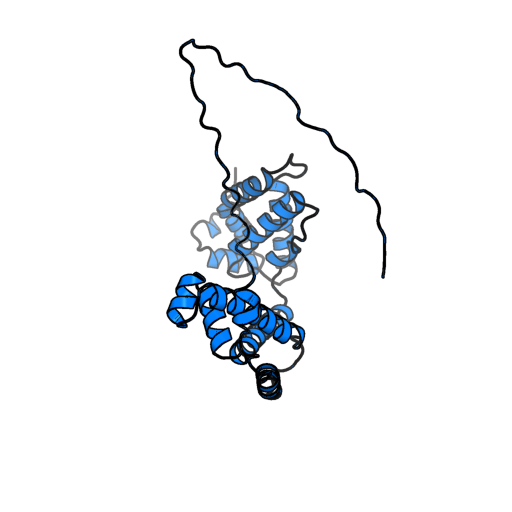0.50 178 ARG A CA 1
ATOM 1376 C C . ARG A 1 178 ? -12.620 -13.171 10.917 1.00 90.50 178 ARG A C 1
ATOM 1378 O O . ARG A 1 178 ? -12.181 -13.883 10.032 1.00 90.50 178 ARG A O 1
ATOM 1385 N N . ALA A 1 179 ? -13.574 -13.571 11.757 1.00 88.06 179 ALA A N 1
ATOM 1386 C CA . ALA A 1 179 ? -14.156 -14.910 11.689 1.00 88.06 179 ALA A CA 1
ATOM 1387 C C . ALA A 1 179 ? -14.855 -15.173 10.340 1.00 88.06 179 ALA A C 1
ATOM 1389 O O . ALA A 1 179 ? -14.727 -16.261 9.778 1.00 88.06 179 ALA A O 1
ATOM 1390 N N . CYS A 1 180 ? -15.555 -14.174 9.795 1.00 87.31 180 CYS A N 1
ATOM 1391 C CA . CYS A 1 180 ? -16.147 -14.248 8.460 1.00 87.31 180 CYS A CA 1
ATOM 1392 C C . CYS A 1 180 ? -15.076 -14.293 7.363 1.00 87.31 180 CYS A C 1
ATOM 1394 O O . CYS A 1 180 ? -15.216 -15.050 6.415 1.00 87.31 180 CYS A O 1
ATOM 1396 N N . TRP A 1 181 ? -13.989 -13.535 7.488 1.00 87.44 181 TRP A N 1
ATOM 1397 C CA . TRP A 1 181 ? -12.878 -13.598 6.537 1.00 87.44 181 TRP A CA 1
ATOM 1398 C C . TRP A 1 181 ? -12.198 -14.971 6.521 1.00 87.44 181 TRP A C 1
ATOM 1400 O O . TRP A 1 181 ? -12.020 -15.561 5.460 1.00 87.44 181 TRP A O 1
ATOM 1410 N N . ASP A 1 182 ? -11.889 -15.520 7.695 1.00 87.50 182 ASP A N 1
ATOM 1411 C CA . ASP A 1 182 ? -11.180 -16.797 7.829 1.00 87.50 182 ASP A CA 1
ATOM 1412 C C . ASP A 1 182 ? -12.012 -17.998 7.338 1.00 87.50 182 ASP A C 1
ATOM 1414 O O . ASP A 1 182 ? -11.454 -19.020 6.943 1.00 87.50 182 ASP A O 1
ATOM 1418 N N . SER A 1 183 ? -13.345 -17.883 7.342 1.00 85.06 183 SER A N 1
ATOM 1419 C CA . SER A 1 183 ? -14.255 -18.921 6.835 1.00 85.06 183 SER A CA 1
ATOM 1420 C C . SER A 1 183 ? -14.427 -18.908 5.313 1.00 85.06 183 SER A C 1
ATOM 1422 O O . SER A 1 183 ? -14.910 -19.896 4.763 1.00 85.06 183 SER A O 1
ATOM 1424 N N . HIS A 1 184 ? -13.994 -17.849 4.620 1.00 78.56 184 HIS A N 1
ATOM 1425 C CA . HIS A 1 184 ? -14.223 -17.674 3.186 1.00 78.56 184 HIS A CA 1
ATOM 1426 C C . HIS A 1 184 ? -12.903 -17.498 2.423 1.00 78.56 184 HIS A C 1
ATOM 1428 O O . HIS A 1 184 ? -12.419 -16.379 2.247 1.00 78.56 184 HIS A O 1
ATOM 1434 N N . PRO A 1 185 ? -12.286 -18.585 1.929 1.00 73.12 185 PRO A N 1
ATOM 1435 C CA . PRO A 1 185 ? -11.120 -18.470 1.067 1.00 73.12 185 PRO A CA 1
ATOM 1436 C C . PRO A 1 185 ? -11.510 -17.889 -0.301 1.00 73.12 185 PRO A C 1
ATOM 1438 O O . PRO A 1 185 ? -12.541 -18.238 -0.880 1.00 73.12 185 PRO A O 1
ATOM 1441 N N . VAL A 1 186 ? -10.622 -17.055 -0.850 1.00 65.62 186 VAL A N 1
ATOM 1442 C CA . VAL A 1 186 ? -10.750 -16.323 -2.133 1.00 65.62 186 VAL A CA 1
ATOM 1443 C C . VAL A 1 186 ? -11.029 -17.242 -3.339 1.00 65.62 186 VAL A C 1
ATOM 1445 O O . VAL A 1 186 ? -11.473 -16.788 -4.386 1.00 65.62 186 VAL A O 1
ATOM 1448 N N . SER A 1 187 ? -10.816 -18.553 -3.196 1.00 56.62 187 SER A N 1
ATOM 1449 C CA . SER A 1 187 ? -11.106 -19.579 -4.207 1.00 56.62 187 SER A CA 1
ATOM 1450 C C . SER A 1 187 ? -12.600 -19.872 -4.415 1.00 56.62 187 SER A C 1
ATOM 1452 O O . SER A 1 187 ? -12.944 -20.646 -5.308 1.00 56.62 187 SER A O 1
ATOM 1454 N N . THR A 1 188 ? -13.488 -19.298 -3.601 1.00 47.66 188 THR A N 1
ATOM 1455 C CA . THR A 1 188 ? -14.932 -19.549 -3.679 1.00 47.66 188 THR A CA 1
ATOM 1456 C C . THR A 1 188 ? -15.561 -18.546 -4.640 1.00 47.66 188 THR A C 1
ATOM 1458 O O . THR A 1 188 ? -15.592 -17.350 -4.364 1.00 47.66 188 THR A O 1
ATOM 1461 N N . THR A 1 189 ? -16.036 -19.016 -5.797 1.00 42.19 189 THR A N 1
ATOM 1462 C CA . THR A 1 189 ? -16.848 -18.202 -6.712 1.00 42.19 189 THR A CA 1
ATOM 1463 C C . THR A 1 189 ? -18.022 -17.612 -5.921 1.00 42.19 189 THR A C 1
ATOM 1465 O O . THR A 1 189 ? -18.755 -18.394 -5.311 1.00 42.19 189 THR A O 1
ATOM 1468 N N . PRO A 1 190 ? -18.209 -16.280 -5.882 1.00 43.31 190 PRO A N 1
ATOM 1469 C CA . PRO A 1 190 ? -19.231 -15.678 -5.041 1.00 43.31 190 PRO A CA 1
ATOM 1470 C C . PRO A 1 190 ? -20.601 -16.033 -5.622 1.00 43.31 190 PRO A C 1
ATOM 1472 O O . PRO A 1 190 ? -20.986 -15.579 -6.700 1.00 43.31 190 PRO A O 1
ATOM 1475 N N . SER A 1 191 ? -21.308 -16.925 -4.935 1.00 43.88 191 SER A N 1
ATOM 1476 C CA . SER A 1 191 ? -22.676 -17.337 -5.240 1.00 43.88 191 SER A CA 1
ATOM 1477 C C . SER A 1 191 ? -23.534 -17.108 -3.999 1.00 43.88 191 SER A C 1
ATOM 1479 O O . SER A 1 191 ? -23.015 -17.050 -2.884 1.00 43.88 191 SER A O 1
ATOM 1481 N N . GLY A 1 192 ? -24.845 -16.950 -4.202 1.00 51.19 192 GLY A N 1
ATOM 1482 C CA . GLY A 1 192 ? -25.834 -16.505 -3.209 1.00 51.19 192 GLY A CA 1
ATOM 1483 C C . GLY A 1 192 ? -25.862 -17.255 -1.869 1.00 51.19 192 GLY A C 1
ATOM 1484 O O . GLY A 1 192 ? -26.456 -16.742 -0.923 1.00 51.19 192 GLY A O 1
ATOM 1485 N N . ASP A 1 193 ? -25.168 -18.387 -1.762 1.00 55.47 193 ASP A N 1
ATOM 1486 C CA . ASP A 1 193 ? -24.967 -19.179 -0.544 1.00 55.47 193 ASP A CA 1
ATOM 1487 C C . ASP A 1 193 ? -24.282 -18.377 0.588 1.00 55.47 193 ASP A C 1
ATOM 1489 O O . ASP A 1 193 ? -24.620 -18.539 1.762 1.00 55.47 193 ASP A O 1
ATOM 1493 N N . LEU A 1 194 ? -23.398 -17.427 0.243 1.00 57.66 194 LEU A N 1
ATOM 1494 C CA . LEU A 1 194 ? -22.674 -16.574 1.203 1.00 57.66 194 LEU A CA 1
ATOM 1495 C C . LEU A 1 194 ? -23.609 -15.698 2.051 1.00 57.66 194 LEU A C 1
ATOM 1497 O O . LEU A 1 194 ? -23.355 -15.444 3.227 1.00 57.66 194 LEU A O 1
ATOM 1501 N N . MET A 1 195 ? -24.704 -15.219 1.459 1.00 52.28 195 MET A N 1
ATOM 1502 C CA . MET A 1 195 ? -25.620 -14.299 2.137 1.00 52.28 195 MET A CA 1
ATOM 1503 C C . MET A 1 195 ? -26.447 -15.021 3.208 1.00 52.28 195 MET A C 1
ATOM 1505 O O . MET A 1 195 ? -26.684 -14.475 4.285 1.00 52.28 195 MET A O 1
ATOM 1509 N N . GLU A 1 196 ? -26.866 -16.254 2.922 1.00 55.53 196 GLU A N 1
ATOM 1510 C CA . GLU A 1 196 ? -27.706 -17.060 3.812 1.00 55.53 196 GLU A CA 1
ATOM 1511 C C . GLU A 1 196 ? -26.911 -17.588 5.020 1.00 55.53 196 GLU A C 1
ATOM 1513 O O . GLU A 1 196 ? -27.414 -17.603 6.147 1.00 55.53 196 GLU A O 1
ATOM 1518 N N . GLU A 1 197 ? -25.631 -17.921 4.827 1.00 57.50 197 GLU A N 1
ATOM 1519 C CA . GLU A 1 197 ? -24.745 -18.365 5.908 1.00 57.50 197 GLU A CA 1
ATOM 1520 C C . GLU A 1 197 ? -24.298 -17.212 6.827 1.00 57.50 197 GLU A C 1
ATOM 1522 O O . GLU A 1 197 ? -24.297 -17.359 8.056 1.00 57.50 197 GLU A O 1
ATOM 1527 N N . LEU A 1 198 ? -24.014 -16.028 6.267 1.00 55.97 198 LEU A N 1
ATOM 1528 C CA . LEU A 1 198 ? -23.684 -14.830 7.051 1.00 55.97 198 LEU A CA 1
ATOM 1529 C C . LEU A 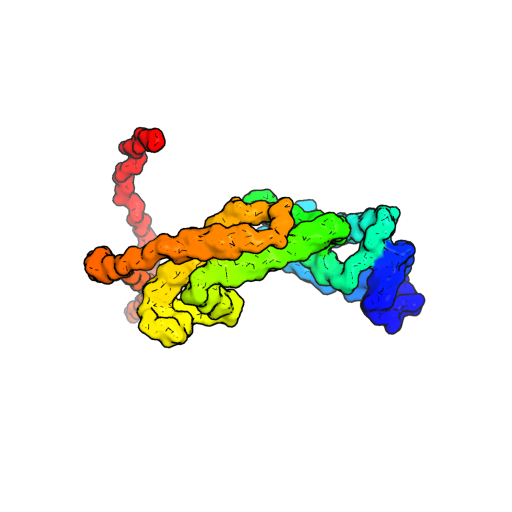1 198 ? -24.872 -14.342 7.895 1.00 55.97 198 LEU A C 1
ATOM 1531 O O . LEU A 1 198 ? -24.681 -13.964 9.054 1.00 55.97 198 LEU A O 1
ATOM 1535 N N . LEU A 1 199 ? -26.099 -14.430 7.370 1.00 55.53 199 LEU A N 1
ATOM 1536 C CA . LEU A 1 199 ? -27.326 -14.175 8.136 1.00 55.53 199 LEU A CA 1
ATOM 1537 C C . LEU A 1 199 ? -27.453 -15.122 9.338 1.00 55.53 199 LEU A C 1
ATOM 1539 O O . LEU A 1 199 ? -27.742 -14.675 10.447 1.00 55.53 199 LEU A O 1
ATOM 1543 N N . LYS A 1 200 ? -27.153 -16.409 9.149 1.00 59.19 200 LYS A N 1
ATOM 1544 C CA . LYS A 1 200 ? -27.249 -17.426 10.205 1.00 59.19 200 LYS A CA 1
ATOM 1545 C C . LYS A 1 200 ? -26.183 -17.264 11.295 1.00 59.19 200 LYS A C 1
ATOM 1547 O O . LYS A 1 200 ? -26.476 -17.455 12.474 1.00 59.19 200 LYS A O 1
ATOM 1552 N N . ALA A 1 201 ? -24.961 -16.871 10.933 1.00 54.94 201 ALA A N 1
ATOM 1553 C CA . ALA A 1 201 ? -23.910 -16.531 11.898 1.00 54.94 201 ALA A CA 1
ATOM 1554 C C . ALA A 1 201 ? -24.213 -15.223 12.658 1.00 54.94 201 ALA A C 1
ATOM 1556 O O . ALA A 1 201 ? -23.802 -15.052 13.809 1.00 54.94 201 ALA A O 1
ATOM 1557 N N . ALA A 1 202 ? -24.952 -14.306 12.027 1.00 49.66 202 ALA A N 1
ATOM 1558 C CA . ALA A 1 202 ? -25.419 -13.065 12.629 1.00 49.66 202 ALA A CA 1
ATOM 1559 C C . ALA A 1 202 ? -26.599 -13.253 13.601 1.00 49.66 202 ALA A C 1
ATOM 1561 O O . ALA A 1 202 ? -26.832 -12.374 14.428 1.00 49.66 202 ALA A O 1
ATOM 1562 N N . GLU A 1 203 ? -27.312 -14.376 13.540 1.00 48.91 203 GLU A N 1
ATOM 1563 C CA . GLU A 1 203 ? -28.517 -14.638 14.337 1.00 48.91 203 GLU A CA 1
ATOM 1564 C C . GLU A 1 203 ? -28.229 -15.205 15.740 1.00 48.91 203 GLU A C 1
ATOM 1566 O O . GLU A 1 203 ? -29.150 -15.431 16.526 1.00 48.91 203 GLU A O 1
ATOM 1571 N N . ALA A 1 204 ? -26.951 -15.390 16.100 1.00 47.81 204 ALA A N 1
ATOM 1572 C CA . ALA A 1 204 ? -26.577 -15.641 17.488 1.00 47.81 204 ALA A CA 1
ATOM 1573 C C . ALA A 1 204 ? -27.092 -14.470 18.347 1.00 47.81 204 ALA A C 1
ATOM 1575 O O . ALA A 1 204 ? -26.718 -13.320 18.084 1.00 47.81 204 ALA A O 1
ATOM 1576 N N . PRO A 1 205 ? -27.976 -14.736 19.329 1.00 43.38 205 PRO A N 1
ATOM 1577 C CA . PRO A 1 205 ? -28.690 -13.684 20.022 1.00 43.38 205 PRO A CA 1
ATOM 1578 C C . PRO A 1 205 ? -27.690 -12.745 20.677 1.00 43.38 205 PRO A C 1
ATOM 1580 O O . PRO A 1 205 ? -26.657 -13.168 21.204 1.00 43.38 205 PRO A O 1
ATOM 1583 N N . ASP A 1 206 ? -28.028 -11.461 20.660 1.00 51.50 206 ASP A N 1
ATOM 1584 C CA . ASP A 1 206 ? -27.486 -10.533 21.631 1.00 51.50 206 ASP A CA 1
ATOM 1585 C C . ASP A 1 206 ? -27.767 -11.085 23.015 1.00 51.50 206 ASP A C 1
ATOM 1587 O O . ASP A 1 206 ? -28.852 -10.884 23.561 1.00 51.50 206 ASP A O 1
ATOM 1591 N N . GLU A 1 207 ? -26.802 -11.807 23.583 1.00 48.06 207 GLU A N 1
ATOM 1592 C CA . GLU A 1 207 ? -26.825 -12.043 25.010 1.00 48.06 207 GLU A CA 1
ATOM 1593 C C . GLU A 1 207 ? -26.926 -10.658 25.648 1.00 48.06 207 GLU A C 1
ATOM 1595 O O . GLU A 1 207 ? -26.067 -9.799 25.374 1.00 48.06 207 GLU A O 1
ATOM 1600 N N . PRO A 1 208 ? -28.006 -10.404 26.413 1.00 41.72 208 PRO A N 1
ATOM 1601 C CA . PRO A 1 208 ? -28.207 -9.120 27.042 1.00 41.72 208 PRO A CA 1
ATOM 1602 C C . PRO A 1 208 ? -26.934 -8.820 27.808 1.00 41.72 208 PRO A C 1
ATOM 1604 O O . PRO A 1 208 ? -26.380 -9.686 28.489 1.00 41.72 208 PRO A O 1
ATOM 1607 N N . VAL A 1 209 ? -26.416 -7.607 27.618 1.00 45.16 209 VAL A N 1
ATOM 1608 C CA . VAL A 1 209 ? -25.281 -7.140 28.397 1.00 45.16 209 VAL A CA 1
ATOM 1609 C C . VAL A 1 209 ? -25.692 -7.337 29.847 1.00 45.16 209 VAL A C 1
ATOM 1611 O O . VAL A 1 209 ? -26.606 -6.674 30.326 1.00 45.16 209 VAL A O 1
ATOM 1614 N N . GLU A 1 210 ? -25.058 -8.293 30.520 1.00 42.56 210 GLU A N 1
ATOM 1615 C CA . GLU A 1 210 ? -25.123 -8.444 31.966 1.00 42.56 210 GLU A CA 1
ATOM 1616 C C . GLU A 1 210 ? -24.453 -7.194 32.555 1.00 42.56 210 GLU A C 1
ATOM 1618 O O . GLU A 1 210 ? -23.302 -7.223 33.003 1.00 42.56 210 GLU A O 1
ATOM 1623 N N . GLU A 1 211 ? -25.157 -6.058 32.494 1.00 45.09 211 GLU A N 1
ATOM 1624 C CA . GLU A 1 211 ? -24.771 -4.770 33.076 1.00 45.09 211 GLU A CA 1
ATOM 1625 C C . GLU A 1 211 ? -24.441 -4.945 34.570 1.00 45.09 211 GLU A C 1
ATOM 1627 O O . GLU A 1 211 ? -23.628 -4.209 35.128 1.00 45.09 211 GLU A O 1
ATOM 1632 N N . GLU A 1 212 ? -24.962 -6.009 35.186 1.00 44.22 212 GLU A N 1
ATOM 1633 C CA . GLU A 1 212 ? -24.745 -6.395 36.574 1.00 44.22 212 GLU A CA 1
ATOM 1634 C C . GLU A 1 212 ? -23.344 -6.969 36.875 1.00 44.22 212 GLU A C 1
ATOM 1636 O O . GLU A 1 212 ? -22.822 -6.755 37.971 1.00 44.22 212 GLU A O 1
ATOM 1641 N N . LYS A 1 213 ? -22.656 -7.625 35.925 1.00 43.16 213 LYS A N 1
ATOM 1642 C CA . LYS A 1 213 ? -21.344 -8.255 36.214 1.00 43.16 213 LYS A CA 1
ATOM 1643 C C . LYS A 1 213 ? -20.140 -7.349 35.966 1.00 43.16 213 LYS A C 1
ATOM 1645 O O . LYS A 1 213 ? -19.084 -7.578 36.556 1.00 43.16 213 LYS A O 1
ATOM 1650 N N . LEU A 1 214 ? -20.280 -6.296 35.154 1.00 43.53 214 LEU A N 1
ATOM 1651 C CA . LEU A 1 214 ? -19.175 -5.371 34.859 1.00 43.53 214 LEU A CA 1
ATOM 1652 C C . LEU A 1 214 ? -19.185 -4.108 35.738 1.00 43.53 214 LEU A C 1
ATOM 1654 O O . LEU A 1 214 ? -18.116 -3.556 36.002 1.00 43.53 214 LEU A O 1
ATOM 1658 N N . ALA A 1 215 ? -20.341 -3.706 36.285 1.00 44.69 215 ALA A N 1
ATOM 1659 C CA . ALA A 1 215 ? -20.426 -2.644 37.297 1.00 44.69 215 ALA A CA 1
ATOM 1660 C C . ALA A 1 215 ? -19.681 -2.998 38.607 1.00 44.69 215 ALA A C 1
ATOM 1662 O O . ALA A 1 215 ? -19.274 -2.110 39.357 1.00 44.69 215 ALA A O 1
ATOM 1663 N N . ALA A 1 216 ? -19.435 -4.290 38.863 1.00 41.84 216 ALA A N 1
ATOM 1664 C CA . ALA A 1 216 ? -18.679 -4.774 40.021 1.00 41.84 216 ALA A CA 1
ATOM 1665 C C . ALA A 1 216 ? -17.144 -4.660 39.874 1.00 41.84 216 ALA A C 1
ATOM 1667 O O . ALA A 1 216 ? -16.411 -4.807 40.859 1.00 41.84 216 ALA A O 1
ATOM 1668 N N . ALA A 1 217 ? -16.619 -4.369 38.679 1.00 41.78 217 ALA A N 1
ATOM 1669 C CA . ALA A 1 217 ? -15.184 -4.200 38.474 1.00 41.78 217 ALA A CA 1
ATOM 1670 C C . ALA A 1 217 ? -14.754 -2.770 38.847 1.00 41.78 217 ALA A C 1
ATOM 1672 O O . ALA A 1 217 ? -14.761 -1.858 38.021 1.00 41.78 217 ALA A O 1
ATOM 1673 N N . LYS A 1 218 ? -14.369 -2.575 40.119 1.00 41.47 218 LYS A N 1
ATOM 1674 C CA . LYS A 1 218 ? -13.783 -1.318 40.628 1.00 41.47 218 LYS A CA 1
ATOM 1675 C C . LYS A 1 218 ? -12.738 -0.752 39.650 1.00 41.47 218 LYS A C 1
ATOM 1677 O O . LYS A 1 218 ? -11.888 -1.513 39.176 1.00 41.47 218 LYS A O 1
ATOM 1682 N N . PRO A 1 219 ? -12.712 0.574 39.416 1.00 38.34 219 PRO A N 1
ATOM 1683 C CA . PRO A 1 219 ? -11.737 1.174 38.517 1.00 38.34 219 PRO A CA 1
ATOM 1684 C C . PRO A 1 219 ? -10.322 0.875 39.019 1.00 38.34 219 PRO A C 1
ATOM 1686 O O . PRO A 1 219 ? -9.966 1.190 40.160 1.00 38.34 219 PRO A O 1
ATOM 1689 N N . ARG A 1 220 ? -9.505 0.248 38.161 1.00 39.03 220 ARG A N 1
ATOM 1690 C CA . ARG A 1 220 ? -8.072 0.075 38.412 1.00 39.03 220 ARG A CA 1
ATOM 1691 C C . ARG A 1 220 ? -7.472 1.464 38.609 1.00 39.03 220 ARG A C 1
ATOM 1693 O O . ARG A 1 220 ? -7.480 2.288 37.700 1.00 39.03 220 ARG A O 1
ATOM 1700 N N . ARG A 1 221 ? -7.013 1.711 39.838 1.00 38.47 221 ARG A N 1
ATOM 1701 C CA . ARG A 1 221 ? -6.406 2.954 40.321 1.00 38.47 221 ARG A CA 1
ATOM 1702 C C . ARG A 1 221 ? -5.431 3.485 39.268 1.00 38.47 221 ARG A C 1
ATOM 1704 O O . ARG A 1 221 ? -4.390 2.877 39.039 1.00 38.47 221 ARG A O 1
ATOM 1711 N N . SER A 1 222 ? -5.775 4.605 38.634 1.00 38.94 222 SER A N 1
ATOM 1712 C CA . SER A 1 222 ? -4.870 5.325 37.742 1.00 38.94 222 SER A CA 1
ATOM 1713 C C . SER A 1 222 ? -3.579 5.610 38.505 1.00 38.94 222 SER A C 1
ATOM 1715 O O . SER A 1 222 ? -3.602 6.309 39.526 1.00 38.94 222 SER A O 1
ATOM 1717 N N . VAL A 1 223 ? -2.463 5.043 38.048 1.00 37.69 223 VAL A N 1
ATOM 1718 C CA . VAL A 1 223 ? -1.139 5.386 38.562 1.00 37.69 223 VAL A CA 1
ATOM 1719 C C . VAL A 1 223 ? -0.902 6.843 38.188 1.00 37.69 223 VAL A C 1
ATOM 1721 O O . VAL A 1 223 ? -0.651 7.177 37.034 1.00 37.69 223 VAL A O 1
ATOM 1724 N N . ARG A 1 224 ? -1.050 7.734 39.169 1.00 31.55 224 ARG A N 1
ATOM 1725 C CA . ARG A 1 224 ? -0.650 9.130 39.039 1.00 31.55 224 ARG A CA 1
ATOM 1726 C C . ARG A 1 224 ? 0.875 9.132 38.955 1.00 31.55 224 ARG A C 1
ATOM 1728 O O . ARG A 1 224 ? 1.541 9.010 39.978 1.00 31.55 224 ARG A O 1
ATOM 1735 N N . VAL A 1 225 ? 1.420 9.238 37.745 1.00 35.66 225 VAL A N 1
ATOM 1736 C CA . VAL A 1 225 ? 2.841 9.538 37.542 1.00 35.66 225 VAL A CA 1
ATOM 1737 C C . VAL A 1 225 ? 3.052 10.975 38.010 1.00 35.66 225 VAL A C 1
ATOM 1739 O O . VAL A 1 225 ? 2.753 11.932 37.302 1.00 35.66 225 VAL A O 1
ATOM 1742 N N . THR A 1 226 ? 3.478 11.145 39.258 1.00 33.22 226 THR A N 1
ATOM 1743 C CA . THR A 1 226 ? 3.938 12.442 39.754 1.00 33.22 226 THR A CA 1
ATOM 1744 C C . THR A 1 226 ? 5.342 12.685 39.217 1.00 33.22 226 THR A C 1
ATOM 1746 O O . THR A 1 226 ? 6.283 12.015 39.638 1.00 33.22 226 THR A O 1
ATOM 1749 N N . ALA A 1 227 ? 5.485 13.645 38.303 1.00 30.41 227 ALA A N 1
ATOM 1750 C CA . ALA A 1 227 ? 6.783 14.214 37.961 1.00 30.41 227 ALA A CA 1
ATOM 1751 C C . ALA A 1 227 ? 7.447 14.796 39.231 1.00 30.41 227 ALA A C 1
ATOM 1753 O O . ALA A 1 227 ? 6.748 15.408 40.049 1.00 30.41 227 ALA A O 1
ATOM 1754 N N . PRO A 1 228 ? 8.764 14.622 39.443 1.00 36.16 228 PRO A N 1
ATOM 1755 C CA . PRO A 1 228 ? 9.426 15.176 40.614 1.00 36.16 228 PRO A CA 1
ATOM 1756 C C . PRO A 1 228 ? 9.539 16.699 40.479 1.00 36.16 228 PRO A C 1
ATOM 1758 O O . PRO A 1 228 ? 10.282 17.221 39.653 1.00 36.16 228 PRO A O 1
ATOM 1761 N N . VAL A 1 229 ? 8.804 17.425 41.321 1.00 35.94 229 VAL A N 1
ATOM 1762 C CA . VAL A 1 229 ? 8.982 18.870 41.508 1.00 35.94 229 VAL A CA 1
ATOM 1763 C C . VAL A 1 229 ? 10.229 19.082 42.366 1.00 35.94 229 VAL A C 1
ATOM 1765 O O . VAL A 1 229 ? 10.228 18.781 43.561 1.00 35.94 229 VAL A O 1
ATOM 1768 N N . ALA A 1 230 ? 11.300 19.599 41.762 1.00 35.56 230 ALA A N 1
ATOM 1769 C CA . ALA A 1 230 ? 12.506 20.004 42.474 1.00 35.56 230 ALA A CA 1
ATOM 1770 C C . ALA A 1 230 ? 12.188 21.171 43.427 1.00 35.56 230 ALA A C 1
ATOM 1772 O O . ALA A 1 230 ? 11.869 22.278 42.994 1.00 35.56 230 ALA A O 1
ATOM 1773 N N . LYS A 1 231 ? 12.276 20.934 44.741 1.00 39.12 231 LYS A N 1
ATOM 1774 C CA . LYS A 1 231 ? 12.235 21.999 45.751 1.00 39.12 231 LYS A CA 1
ATOM 1775 C C . LYS A 1 231 ? 13.657 22.480 46.033 1.00 39.12 231 LYS A C 1
ATOM 1777 O O . LYS A 1 231 ? 14.462 21.748 46.600 1.00 39.12 231 LYS A O 1
ATOM 1782 N N . LEU A 1 232 ? 13.950 23.722 45.653 1.00 38.97 232 LEU A N 1
ATOM 1783 C CA . LEU A 1 232 ? 15.155 24.444 46.066 1.00 38.97 232 LEU A CA 1
ATOM 1784 C C . LEU A 1 232 ? 15.032 24.834 47.545 1.00 38.97 232 LEU A C 1
ATOM 1786 O O . LEU A 1 232 ? 14.057 25.475 47.935 1.00 38.97 232 LEU A O 1
ATOM 1790 N N . ASN A 1 233 ? 16.021 24.473 48.365 1.00 42.31 233 ASN A N 1
ATOM 1791 C CA . ASN A 1 233 ? 16.114 24.940 49.749 1.00 42.31 233 ASN A CA 1
ATOM 1792 C C . ASN A 1 233 ? 17.021 26.185 49.829 1.00 42.31 233 ASN A C 1
ATOM 1794 O O . ASN A 1 233 ? 17.976 26.311 49.054 1.00 42.31 233 ASN A O 1
ATOM 1798 N N . LYS A 1 234 ? 16.719 27.111 50.754 1.00 48.59 234 LYS A N 1
ATOM 1799 C CA . LYS A 1 234 ? 17.447 28.381 50.965 1.00 48.59 234 LYS A CA 1
ATOM 1800 C C . LYS A 1 234 ? 18.888 28.105 51.424 1.00 48.59 234 LYS A C 1
ATOM 1802 O O . LYS A 1 234 ? 19.160 28.045 52.616 1.00 48.59 234 LYS A O 1
ATOM 1807 N N . GLY A 1 235 ? 19.795 27.886 50.475 1.00 52.53 235 GLY A N 1
ATOM 1808 C CA . GLY A 1 235 ? 21.196 27.558 50.763 1.00 52.53 235 GLY A CA 1
ATOM 1809 C C . GLY A 1 235 ? 22.017 26.969 49.609 1.00 52.53 235 GLY A C 1
ATOM 1810 O O . GLY A 1 235 ? 23.191 26.682 49.810 1.00 52.53 235 GLY A O 1
ATOM 1811 N N . GLY A 1 236 ? 21.450 26.788 48.408 1.00 47.84 236 GLY A N 1
ATOM 1812 C CA . GLY A 1 236 ? 22.243 26.620 47.180 1.00 47.84 236 GLY A CA 1
ATOM 1813 C C . GLY A 1 236 ? 23.135 25.372 47.086 1.00 47.84 236 GLY A C 1
ATOM 1814 O O . GLY A 1 236 ? 24.168 25.429 46.426 1.00 47.84 236 GLY A O 1
ATOM 1815 N N . ARG A 1 237 ? 22.766 24.240 47.703 1.00 35.69 237 ARG A N 1
ATOM 1816 C CA . ARG A 1 237 ? 23.402 22.934 47.431 1.00 35.69 237 ARG A CA 1
ATOM 1817 C C . ARG A 1 237 ? 22.353 21.845 47.234 1.00 35.69 237 ARG A C 1
ATOM 1819 O O . ARG A 1 237 ? 21.511 21.632 48.100 1.00 35.69 237 ARG A O 1
ATOM 1826 N N . ALA A 1 238 ? 22.420 21.160 46.094 1.00 39.97 238 ALA A N 1
ATOM 1827 C CA . ALA A 1 238 ? 21.644 19.960 45.813 1.00 39.97 238 ALA A CA 1
ATOM 1828 C C . ALA A 1 238 ? 22.359 18.747 46.428 1.00 39.97 238 ALA A C 1
ATOM 1830 O O . ALA A 1 238 ? 23.483 18.433 46.043 1.00 39.97 238 ALA A O 1
ATOM 1831 N N . THR A 1 239 ? 21.732 18.072 47.388 1.00 39.75 239 THR A N 1
ATOM 1832 C CA . THR A 1 239 ? 22.188 16.763 47.875 1.00 39.75 239 THR A CA 1
ATOM 1833 C C . THR A 1 239 ? 21.381 15.680 47.166 1.00 39.75 239 THR A C 1
ATOM 1835 O O . THR A 1 239 ? 20.179 15.561 47.395 1.00 39.75 239 THR A O 1
ATOM 1838 N N . VAL A 1 240 ? 22.030 14.918 46.284 1.00 41.06 240 VAL A N 1
ATOM 1839 C CA . VAL A 1 240 ? 21.460 13.717 45.659 1.00 41.06 240 VAL A CA 1
ATOM 1840 C C . VAL A 1 240 ? 21.697 12.545 46.608 1.00 41.06 240 VAL A C 1
ATOM 1842 O O . VAL A 1 240 ? 22.838 12.147 46.824 1.00 41.06 240 VAL A O 1
ATOM 1845 N N . ASP A 1 241 ? 20.630 12.018 47.203 1.00 36.28 241 ASP A N 1
ATOM 1846 C CA . ASP A 1 241 ? 20.679 10.816 48.038 1.00 36.28 241 ASP A CA 1
ATOM 1847 C C . ASP A 1 241 ? 20.648 9.581 47.118 1.00 36.28 241 ASP A C 1
ATOM 1849 O O . ASP A 1 241 ? 19.592 9.161 46.642 1.00 36.28 241 ASP A O 1
ATOM 1853 N N . MET A 1 242 ? 21.823 9.035 46.788 1.00 34.78 242 MET A N 1
ATOM 1854 C CA . MET A 1 242 ? 21.941 7.744 46.104 1.00 34.78 242 MET A CA 1
ATOM 1855 C C . MET A 1 242 ? 21.815 6.612 47.129 1.00 34.78 242 MET A C 1
ATOM 1857 O O . MET A 1 242 ? 22.813 6.107 47.643 1.00 34.78 242 MET A O 1
ATOM 1861 N N . ARG A 1 243 ? 20.585 6.173 47.402 1.00 33.34 243 ARG A N 1
ATOM 1862 C CA . ARG A 1 243 ? 20.334 4.866 48.025 1.00 33.34 243 ARG A CA 1
ATOM 1863 C C . ARG A 1 243 ? 19.642 3.942 47.024 1.00 33.34 243 ARG A C 1
ATOM 1865 O O . ARG A 1 243 ? 18.522 4.246 46.614 1.00 33.34 243 ARG A O 1
ATOM 1872 N N . PRO A 1 244 ? 20.249 2.804 46.643 1.00 34.75 244 PRO A N 1
ATOM 1873 C CA . PRO A 1 244 ? 19.553 1.791 45.869 1.00 34.75 244 PRO A CA 1
ATOM 1874 C C . PRO A 1 244 ? 18.612 1.017 46.800 1.00 34.75 244 PRO A C 1
ATOM 1876 O O . PRO A 1 244 ? 19.054 0.286 47.684 1.00 34.75 244 PRO A O 1
ATOM 1879 N N . ALA A 1 245 ? 17.302 1.157 46.608 1.00 33.47 245 ALA A N 1
ATOM 1880 C CA . ALA A 1 245 ? 16.317 0.272 47.221 1.00 33.47 245 ALA A CA 1
ATOM 1881 C C . ALA A 1 245 ? 16.116 -0.961 46.326 1.00 33.47 245 ALA A C 1
ATOM 1883 O O . ALA A 1 245 ? 15.105 -1.093 45.646 1.00 33.47 245 ALA A O 1
ATOM 1884 N N . PHE A 1 246 ? 17.096 -1.865 46.318 1.00 36.00 246 PHE A N 1
ATOM 1885 C CA . PHE A 1 246 ? 16.895 -3.241 45.869 1.00 36.00 246 PHE A CA 1
ATOM 1886 C C . PHE A 1 246 ? 17.074 -4.160 47.068 1.00 36.00 246 PHE A C 1
ATOM 1888 O O . PHE A 1 246 ? 18.186 -4.346 47.541 1.00 36.00 246 PHE A O 1
ATOM 1895 N N . THR A 1 247 ? 15.971 -4.715 47.563 1.00 33.38 247 THR A N 1
ATOM 1896 C CA . THR A 1 247 ? 15.882 -6.084 48.091 1.00 33.38 247 THR A CA 1
ATOM 1897 C C . THR A 1 247 ? 14.407 -6.416 48.334 1.00 33.38 247 THR A C 1
ATOM 1899 O O . THR A 1 247 ? 13.770 -5.861 49.222 1.00 33.38 247 THR A O 1
ATOM 1902 N N . ARG A 1 248 ? 13.861 -7.377 47.587 1.00 33.44 248 ARG A N 1
ATOM 1903 C CA . ARG A 1 248 ? 13.695 -8.726 48.135 1.00 33.44 248 ARG A CA 1
ATOM 1904 C C . ARG A 1 248 ? 13.459 -9.776 47.034 1.00 33.44 248 ARG A C 1
ATOM 1906 O O . ARG A 1 248 ? 12.902 -9.436 45.993 1.00 33.44 248 ARG A O 1
ATOM 1913 N N . PRO A 1 249 ? 13.941 -11.009 47.268 1.00 43.53 249 PRO A N 1
ATOM 1914 C CA . PRO A 1 249 ? 13.832 -12.167 46.386 1.00 43.53 249 PRO A CA 1
ATOM 1915 C C . PRO A 1 249 ? 12.535 -12.955 46.667 1.00 43.53 249 PRO A C 1
ATOM 1917 O O . PRO A 1 249 ? 11.782 -12.578 47.556 1.00 43.53 249 PRO A O 1
ATOM 1920 N N . GLU A 1 250 ? 12.355 -14.071 45.951 1.00 30.11 250 GLU A N 1
ATOM 1921 C CA . GLU A 1 250 ? 11.271 -15.076 46.039 1.00 30.11 250 GLU A CA 1
ATOM 1922 C C . GLU A 1 250 ? 10.070 -14.869 45.107 1.00 30.11 250 GLU A C 1
ATOM 1924 O O . GLU A 1 250 ? 9.093 -14.216 45.448 1.00 30.11 250 GLU A O 1
ATOM 1929 N N . ALA A 1 251 ? 10.133 -15.507 43.932 1.00 32.28 251 ALA A N 1
ATOM 1930 C CA . ALA A 1 251 ? 9.120 -16.467 43.465 1.00 32.28 251 ALA A CA 1
ATOM 1931 C C . ALA A 1 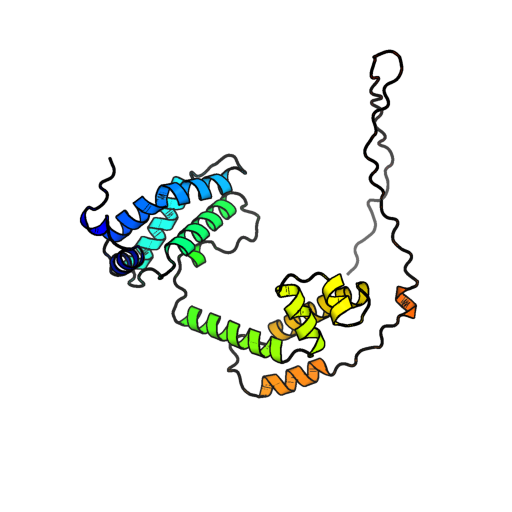251 ? 9.451 -16.934 42.034 1.00 32.28 251 ALA A C 1
ATOM 1933 O O . ALA A 1 251 ? 8.712 -16.700 41.084 1.00 32.28 251 ALA A O 1
ATOM 1934 N N . ALA A 1 252 ? 10.583 -17.621 41.877 1.00 32.06 252 ALA A N 1
ATOM 1935 C CA . ALA A 1 252 ? 10.767 -18.559 40.779 1.00 32.06 252 ALA A CA 1
ATOM 1936 C C . ALA A 1 252 ? 10.513 -19.960 41.343 1.00 32.06 252 ALA A C 1
ATOM 1938 O O . ALA A 1 252 ? 11.383 -20.484 42.036 1.00 32.06 252 ALA A O 1
ATOM 1939 N N . ARG A 1 253 ? 9.314 -20.511 41.090 1.00 30.86 253 ARG A N 1
ATOM 1940 C CA . ARG A 1 253 ? 8.972 -21.949 40.948 1.00 30.86 253 ARG A CA 1
ATOM 1941 C C . ARG A 1 253 ? 7.514 -22.234 41.330 1.00 30.86 253 ARG A C 1
ATOM 1943 O O . ARG A 1 253 ? 7.206 -22.417 42.499 1.00 30.86 253 ARG A O 1
ATOM 1950 N N . ALA A 1 254 ? 6.668 -22.378 40.315 1.00 30.47 254 ALA A N 1
ATOM 1951 C CA . ALA A 1 254 ? 5.606 -23.387 40.237 1.00 30.47 254 ALA A CA 1
ATOM 1952 C C . ALA A 1 254 ? 5.155 -23.442 38.762 1.00 30.47 254 ALA A C 1
ATOM 1954 O O . ALA A 1 254 ? 4.648 -22.453 38.250 1.00 30.47 254 ALA A O 1
ATOM 1955 N N . LEU A 1 255 ? 5.648 -24.431 38.003 1.00 28.92 255 LEU A N 1
ATOM 1956 C CA . LEU A 1 255 ? 4.861 -25.559 37.463 1.00 28.92 255 LEU A CA 1
ATOM 1957 C C . LEU A 1 255 ? 3.903 -25.102 36.343 1.00 28.92 255 LEU A C 1
ATOM 1959 O O . LEU A 1 255 ? 2.921 -24.426 36.602 1.00 28.92 255 LEU A O 1
ATOM 1963 N N . ALA A 1 256 ? 4.223 -25.312 35.063 1.00 31.33 256 ALA A N 1
ATOM 1964 C CA . ALA A 1 256 ? 4.082 -26.598 34.371 1.00 31.33 256 ALA A CA 1
ATOM 1965 C C . ALA A 1 256 ? 2.733 -27.263 34.676 1.00 31.33 256 ALA A C 1
ATOM 1967 O O . ALA A 1 256 ? 2.630 -27.939 35.691 1.00 31.33 256 ALA A O 1
ATOM 1968 N N . PHE A 1 257 ? 1.748 -27.090 33.793 1.00 32.19 257 PHE A N 1
ATOM 1969 C CA . PHE A 1 257 ? 0.744 -28.106 33.473 1.00 32.19 257 PHE A CA 1
ATOM 1970 C C . PHE A 1 257 ? 0.050 -27.763 32.144 1.00 32.19 257 PHE A C 1
ATOM 1972 O O . PHE A 1 257 ? -0.388 -26.629 31.978 1.00 32.19 257 PHE A O 1
ATOM 1979 N N . ALA A 1 258 ? 0.055 -28.772 31.262 1.00 37.06 258 ALA A N 1
ATOM 1980 C CA . ALA A 1 258 ? -0.845 -29.112 30.148 1.00 37.06 258 ALA A CA 1
ATOM 1981 C C . ALA A 1 258 ? -1.588 -27.993 29.399 1.00 37.06 258 ALA A C 1
ATOM 1983 O O . ALA A 1 258 ? -2.502 -27.378 29.990 1.00 37.06 258 ALA A O 1
#

Radius of gyration: 28.59 Å; chains: 1; bounding box: 57×58×76 Å